Protein AF-A0A7C8YCG4-F1 (afdb_monomer_lite)

Secondary structure (DSSP, 8-state):
-PPPTT---EEETTEEE-SSS--HHHHHHHHHHHHHHHHHHHHTT--HHHHHHHHTSPPPPTT-PPBP---STT-EES--TTT-GGGGGSB--GGGGGSPPPTTPPP-BSS---EEEEEE-TTSHHHHHHHHHHHHHHHTT-SSEEEEEE--HHHHHHHHHTTT---S----------HHHHHHHHHHHHHHHT-HHHHHHHHHHHHHHT-TTS-SPPPHHHHHHHHHHHHTTT-SS-HHHHHHHHHHH-TTHHHHHHHHHHHHHTT-TTSSSEEEETTEEEESSTHHHHTT-

InterPro domains:
  IPR009448 UDP-glucose:Glycoprotein Glucosyltransferase [PTHR11226] (3-289)
  IPR040692 UGGT, thioredoxin-like domain 3 [PF18402] (68-287)
  IPR040694 UGGT, thioredoxin-like domain 2 [PF18401] (2-58)

Structure (mmCIF, N/CA/C/O backbone):
data_AF-A0A7C8YCG4-F1
#
_entry.id   AF-A0A7C8YCG4-F1
#
loop_
_atom_site.group_PDB
_atom_site.id
_atom_site.type_symbol
_atom_site.label_atom_id
_atom_site.label_alt_id
_atom_site.label_comp_id
_atom_site.label_asym_id
_atom_site.label_entity_id
_atom_site.label_seq_id
_atom_site.pdbx_PDB_ins_code
_atom_site.Cartn_x
_atom_site.Cartn_y
_atom_site.Cartn_z
_atom_site.occupancy
_atom_site.B_iso_or_equiv
_atom_site.auth_seq_id
_atom_site.auth_comp_id
_atom_site.auth_asym_id
_atom_site.auth_atom_id
_atom_site.pdbx_PDB_model_num
ATOM 1 N N . ARG A 1 1 ? 10.213 9.454 -34.186 1.00 53.25 1 ARG A N 1
ATOM 2 C CA . ARG A 1 1 ? 10.635 10.525 -33.246 1.00 53.25 1 ARG A CA 1
ATOM 3 C C . ARG A 1 1 ? 11.432 11.550 -34.045 1.00 53.25 1 ARG A C 1
ATOM 5 O O . ARG A 1 1 ? 12.379 11.143 -34.697 1.00 53.25 1 ARG A O 1
ATOM 12 N N . MET A 1 2 ? 11.019 12.819 -34.072 1.00 62.19 2 MET A N 1
ATOM 13 C CA . MET A 1 2 ? 11.756 13.893 -34.757 1.00 62.19 2 MET A CA 1
ATOM 14 C C . MET A 1 2 ? 12.706 14.554 -33.755 1.00 62.19 2 MET A C 1
ATOM 16 O O . MET A 1 2 ? 12.273 14.929 -32.668 1.00 62.19 2 MET A O 1
ATOM 20 N N . VAL A 1 3 ? 13.991 14.646 -34.099 1.00 77.56 3 VAL A N 1
ATOM 21 C CA . VAL A 1 3 ? 14.998 15.347 -33.291 1.00 77.56 3 VAL A CA 1
ATOM 22 C C . VAL A 1 3 ? 14.944 16.833 -33.662 1.00 77.56 3 VAL A C 1
ATOM 24 O O . VAL A 1 3 ? 14.934 17.142 -34.856 1.00 77.56 3 VAL A O 1
ATOM 27 N N . PRO A 1 4 ? 14.859 17.759 -32.691 1.00 84.88 4 PRO A N 1
ATOM 28 C CA . PRO A 1 4 ? 14.864 19.187 -32.986 1.00 84.88 4 PRO A CA 1
ATOM 29 C C . PRO A 1 4 ? 16.197 19.618 -33.626 1.00 84.88 4 PRO A C 1
ATOM 31 O O . PRO A 1 4 ? 17.242 19.035 -33.319 1.00 84.88 4 PRO A O 1
ATOM 34 N N . PRO A 1 5 ? 16.189 20.643 -34.499 1.00 86.31 5 PRO A N 1
ATOM 35 C CA . PRO A 1 5 ? 17.404 21.121 -35.152 1.00 86.31 5 PRO A CA 1
ATOM 36 C C . PRO A 1 5 ? 18.428 21.585 -34.108 1.00 86.31 5 PRO A C 1
ATOM 38 O O . PRO A 1 5 ? 18.076 22.253 -33.137 1.00 86.31 5 PRO A O 1
ATOM 41 N N . GLY A 1 6 ? 19.695 21.218 -34.302 1.00 85.94 6 GLY A N 1
ATOM 42 C CA . GLY A 1 6 ? 20.792 21.577 -33.395 1.00 85.94 6 GLY A CA 1
ATOM 43 C C . GLY A 1 6 ? 21.007 20.628 -32.210 1.00 85.94 6 GLY A C 1
ATOM 44 O O . GLY A 1 6 ? 21.937 20.852 -31.442 1.00 85.94 6 GLY A O 1
ATOM 45 N N . LYS A 1 7 ? 20.208 19.560 -32.062 1.00 83.50 7 LYS A N 1
ATOM 46 C CA . LYS A 1 7 ? 20.504 18.471 -31.118 1.00 83.50 7 LYS A CA 1
ATOM 47 C C . LYS A 1 7 ? 21.079 17.258 -31.843 1.00 83.50 7 LYS A C 1
ATOM 49 O O . LYS A 1 7 ? 20.514 16.796 -32.832 1.00 83.50 7 LYS A O 1
ATOM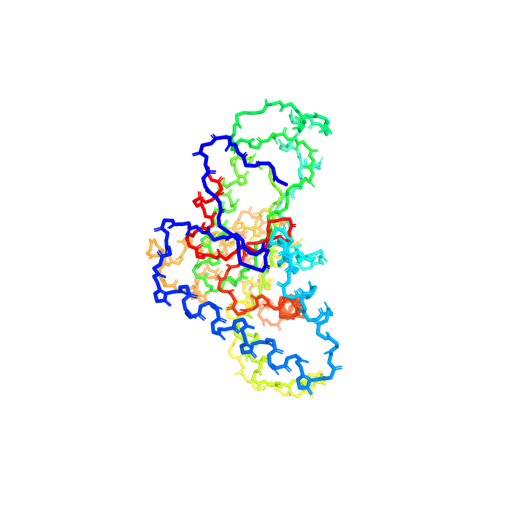 54 N N . SER A 1 8 ? 22.174 16.725 -31.311 1.00 83.06 8 SER A N 1
ATOM 55 C CA . SER A 1 8 ? 22.735 15.438 -31.724 1.00 83.06 8 SER A CA 1
ATOM 56 C C . SER A 1 8 ? 22.056 14.314 -30.950 1.00 83.06 8 SER A C 1
ATOM 58 O O . SER A 1 8 ? 21.782 14.450 -29.760 1.00 83.06 8 SER A O 1
ATOM 60 N N . LEU A 1 9 ? 21.781 13.204 -31.625 1.00 84.75 9 LEU A N 1
ATOM 61 C CA . LEU A 1 9 ? 21.243 11.996 -31.014 1.00 84.75 9 LEU A CA 1
ATOM 62 C C . LEU A 1 9 ? 22.058 10.810 -31.517 1.00 84.75 9 LEU A C 1
ATOM 64 O O . LEU A 1 9 ? 22.290 10.688 -32.719 1.00 84.75 9 LEU A O 1
ATOM 68 N N . MET A 1 10 ? 22.485 9.952 -30.596 1.00 85.12 10 MET A N 1
ATOM 69 C CA . MET A 1 10 ? 23.193 8.720 -30.906 1.00 85.12 10 MET A CA 1
ATOM 70 C C . MET A 1 10 ? 22.291 7.534 -30.579 1.00 85.12 10 MET A C 1
ATOM 72 O O . MET A 1 10 ? 21.664 7.491 -29.521 1.00 85.12 10 MET A O 1
ATOM 76 N N . ALA A 1 11 ? 22.210 6.585 -31.507 1.00 83.00 11 ALA A N 1
ATOM 77 C CA . ALA A 1 11 ? 21.498 5.337 -31.303 1.00 83.00 11 ALA A CA 1
ATOM 78 C C . ALA A 1 11 ? 22.368 4.166 -31.755 1.00 83.00 11 ALA A C 1
ATOM 80 O O . ALA A 1 11 ? 22.979 4.225 -32.823 1.00 83.00 11 ALA A O 1
ATOM 81 N N . LEU A 1 12 ? 22.391 3.105 -30.957 1.00 85.38 12 LEU A N 1
ATOM 82 C CA . LEU A 1 12 ? 23.058 1.844 -31.264 1.00 85.38 12 LEU A CA 1
ATOM 83 C C . LEU A 1 12 ? 21.985 0.758 -31.274 1.00 85.38 12 LEU A C 1
ATOM 85 O O . LEU A 1 12 ? 21.272 0.608 -30.289 1.00 85.38 12 LEU A O 1
ATOM 89 N N . ASN A 1 13 ? 21.794 0.079 -32.410 1.00 82.88 13 ASN A N 1
ATOM 90 C CA . ASN A 1 13 ? 20.749 -0.942 -32.579 1.00 82.88 13 ASN A CA 1
ATOM 91 C C . ASN A 1 13 ? 19.358 -0.492 -32.074 1.00 82.88 13 ASN A C 1
ATOM 93 O O . ASN A 1 13 ? 18.635 -1.231 -31.428 1.00 82.88 13 ASN A O 1
ATOM 97 N N . GLY A 1 14 ? 18.972 0.761 -32.344 1.00 77.88 14 GLY A N 1
ATOM 98 C CA . GLY A 1 14 ? 17.674 1.308 -31.922 1.00 77.88 14 GLY A CA 1
ATOM 99 C C . GLY A 1 14 ? 17.593 1.764 -30.458 1.00 77.88 14 GLY A C 1
ATOM 100 O O . GLY A 1 14 ? 16.672 2.511 -30.120 1.00 77.88 14 GLY A O 1
ATOM 101 N N . ALA A 1 15 ? 18.570 1.418 -29.614 1.00 80.25 15 ALA A N 1
ATOM 102 C CA . ALA A 1 15 ? 18.702 1.953 -28.265 1.00 80.25 15 ALA A CA 1
ATOM 103 C C . ALA A 1 15 ? 19.264 3.379 -28.314 1.00 80.25 15 ALA A C 1
ATOM 105 O O . ALA A 1 15 ? 20.320 3.629 -28.896 1.00 80.25 15 ALA A O 1
ATOM 106 N N . LEU A 1 16 ? 18.540 4.329 -27.718 1.00 81.50 16 LEU A N 1
ATOM 107 C CA . LEU A 1 16 ? 19.001 5.709 -27.585 1.00 81.50 16 LEU A CA 1
ATOM 108 C C . LEU A 1 16 ? 20.064 5.784 -26.499 1.00 81.50 16 LEU A C 1
ATOM 110 O O . LEU A 1 16 ? 19.816 5.343 -25.378 1.00 81.50 16 LEU A O 1
ATOM 114 N N . ILE A 1 17 ? 21.205 6.384 -26.821 1.00 84.69 17 ILE A N 1
ATOM 115 C CA . ILE A 1 17 ? 22.285 6.563 -25.860 1.00 84.69 17 ILE A CA 1
ATOM 116 C C . ILE A 1 17 ? 22.462 8.045 -25.559 1.00 84.69 17 ILE A C 1
ATOM 118 O O . ILE A 1 17 ? 22.457 8.882 -26.469 1.00 84.69 17 ILE A O 1
ATOM 122 N N . ASN A 1 18 ? 22.608 8.366 -24.273 1.00 83.81 18 ASN A N 1
ATOM 123 C CA . ASN A 1 18 ? 22.961 9.711 -23.859 1.00 83.81 18 ASN A CA 1
ATOM 124 C C . ASN A 1 18 ? 24.425 9.983 -24.223 1.00 83.81 18 ASN A C 1
ATOM 126 O O . ASN A 1 18 ? 25.327 9.289 -23.760 1.00 83.81 18 ASN A O 1
ATOM 130 N N . ILE A 1 19 ? 24.649 10.990 -25.066 1.00 82.38 19 ILE A N 1
ATOM 131 C CA . ILE A 1 19 ? 25.982 11.359 -25.561 1.00 82.38 19 ILE A CA 1
ATOM 132 C C . ILE A 1 19 ? 26.841 11.934 -24.423 1.00 82.38 19 ILE A C 1
ATOM 134 O O . ILE A 1 19 ? 28.061 11.838 -24.473 1.00 82.38 19 ILE A O 1
ATOM 138 N N . GLU A 1 20 ? 26.209 12.495 -23.389 1.00 83.06 20 GLU A N 1
ATOM 139 C CA . GLU A 1 20 ? 26.892 13.102 -22.238 1.00 83.06 20 GLU A CA 1
ATOM 140 C C . GLU A 1 20 ? 27.472 12.056 -21.271 1.00 83.06 20 GLU A C 1
ATOM 142 O O . GLU A 1 20 ? 28.497 12.307 -20.643 1.00 83.06 20 GLU A O 1
ATOM 147 N N . ASP A 1 21 ? 26.867 10.865 -21.203 1.00 80.19 21 ASP A N 1
ATOM 148 C CA . ASP A 1 21 ? 27.252 9.801 -20.262 1.00 80.19 21 ASP A CA 1
ATOM 149 C C . ASP A 1 21 ? 28.152 8.722 -20.895 1.00 80.19 21 ASP A C 1
ATOM 151 O O . ASP A 1 21 ? 28.541 7.751 -20.224 1.00 80.19 21 ASP A O 1
ATOM 155 N N . ILE A 1 22 ? 28.444 8.846 -22.196 1.00 84.31 22 ILE A N 1
ATOM 156 C CA . ILE A 1 22 ? 29.218 7.864 -22.953 1.00 84.31 22 ILE A CA 1
ATOM 157 C C . ILE A 1 22 ? 30.712 8.193 -22.913 1.00 84.31 22 ILE A C 1
ATOM 159 O O . ILE A 1 22 ? 31.149 9.288 -23.256 1.00 84.31 22 ILE A O 1
ATOM 163 N N . ASP A 1 23 ? 31.499 7.186 -22.552 1.00 88.00 23 ASP A N 1
ATOM 164 C CA . ASP A 1 23 ? 32.951 7.175 -22.711 1.00 88.00 23 ASP A CA 1
ATOM 165 C C . ASP A 1 23 ? 33.328 6.128 -23.773 1.00 88.00 23 ASP A C 1
ATOM 167 O O . ASP A 1 23 ? 32.561 5.194 -24.033 1.00 88.00 23 ASP A O 1
ATOM 171 N N . LEU A 1 24 ? 34.511 6.252 -24.378 1.00 89.31 24 LEU A N 1
ATOM 172 C CA . LEU A 1 24 ? 35.014 5.335 -25.403 1.00 89.31 24 LEU A CA 1
ATOM 173 C C . LEU A 1 24 ? 35.008 3.880 -24.910 1.00 89.31 24 LEU A C 1
ATOM 175 O O . LEU A 1 24 ? 34.623 2.979 -25.654 1.00 89.31 24 LEU A O 1
ATOM 179 N N . TYR A 1 25 ? 35.388 3.661 -23.649 1.00 90.88 25 TYR A N 1
ATOM 180 C CA . TYR A 1 25 ? 35.390 2.334 -23.032 1.00 90.88 25 TYR A CA 1
ATOM 181 C C . TYR A 1 25 ? 33.974 1.773 -22.877 1.00 90.88 25 TYR A C 1
ATOM 183 O O . TYR A 1 25 ? 33.721 0.643 -23.281 1.00 90.88 25 TYR A O 1
ATOM 191 N N . ARG A 1 26 ? 33.016 2.588 -22.411 1.00 87.62 26 ARG A N 1
ATOM 192 C CA . ARG A 1 26 ? 31.602 2.182 -22.320 1.00 87.62 26 ARG A CA 1
ATOM 193 C C . ARG A 1 26 ? 31.019 1.834 -23.685 1.00 87.62 26 ARG A C 1
ATOM 195 O O . ARG A 1 26 ? 30.268 0.874 -23.804 1.00 87.62 26 ARG A O 1
ATOM 202 N N . LEU A 1 27 ? 31.360 2.603 -24.718 1.00 88.94 27 LEU A N 1
ATOM 203 C CA . LEU A 1 27 ? 30.920 2.315 -26.079 1.00 88.94 27 LEU A CA 1
ATOM 204 C C . LEU A 1 27 ? 31.492 0.984 -26.576 1.00 88.94 27 LEU A C 1
ATOM 206 O O . LEU A 1 27 ? 30.767 0.205 -27.192 1.00 88.94 27 LEU A O 1
ATOM 210 N N . PHE A 1 28 ? 32.765 0.708 -26.292 1.00 91.81 28 PHE A N 1
ATOM 211 C CA . PHE A 1 28 ? 33.381 -0.569 -26.635 1.00 91.81 28 PHE A CA 1
ATOM 212 C C . PHE A 1 28 ? 32.702 -1.739 -25.915 1.00 91.81 28 PHE A C 1
ATOM 214 O O . PHE A 1 28 ? 32.370 -2.729 -26.565 1.00 91.81 28 PHE A O 1
ATOM 221 N N . ASP A 1 29 ? 32.424 -1.600 -24.616 1.00 91.06 29 ASP A N 1
ATOM 222 C CA . ASP A 1 29 ? 31.732 -2.622 -23.825 1.00 91.06 29 ASP A CA 1
ATOM 223 C C . ASP A 1 29 ? 30.321 -2.901 -24.366 1.00 91.06 29 ASP A C 1
ATOM 225 O O . ASP A 1 29 ? 29.951 -4.062 -24.544 1.00 91.06 29 ASP A O 1
ATOM 229 N N . LEU A 1 30 ? 29.562 -1.854 -24.717 1.00 89.00 30 LEU A N 1
ATOM 230 C CA . LEU A 1 30 ? 28.233 -1.985 -25.330 1.00 89.00 30 LEU A CA 1
ATOM 231 C C . LEU A 1 30 ? 28.291 -2.715 -26.678 1.00 89.00 30 LEU A C 1
ATOM 233 O O . LEU A 1 30 ? 27.520 -3.643 -26.919 1.00 89.00 30 LEU A O 1
ATOM 237 N N . VAL A 1 31 ? 29.229 -2.339 -27.553 1.00 90.56 31 VAL A N 1
ATOM 238 C CA . VAL A 1 31 ? 29.417 -3.007 -28.852 1.00 90.56 31 VAL A CA 1
ATOM 239 C C . VAL A 1 31 ? 29.824 -4.467 -28.655 1.00 90.56 31 VAL A C 1
ATOM 241 O O . VAL A 1 31 ? 29.332 -5.346 -29.363 1.00 90.56 31 VAL A O 1
ATOM 244 N N . HIS A 1 32 ? 30.707 -4.747 -27.697 1.00 92.88 32 HIS A N 1
ATOM 245 C CA . HIS A 1 32 ? 31.147 -6.106 -27.411 1.00 92.88 32 HIS A CA 1
ATOM 246 C C . HIS A 1 32 ? 30.001 -6.977 -26.880 1.00 92.88 32 HIS A C 1
ATOM 248 O O . HIS A 1 32 ? 29.850 -8.123 -27.311 1.00 92.88 32 HIS A O 1
ATOM 254 N N . GLN A 1 33 ? 29.160 -6.431 -25.999 1.00 89.81 33 GLN A N 1
ATOM 255 C CA . GLN A 1 33 ? 27.975 -7.108 -25.481 1.00 89.81 33 GLN A CA 1
ATOM 256 C C . GLN A 1 33 ? 26.974 -7.438 -26.599 1.00 89.81 33 GLN A C 1
ATOM 258 O O . GLN A 1 33 ? 26.506 -8.576 -26.675 1.00 89.81 33 GLN A O 1
ATOM 263 N N . ASP A 1 34 ? 26.713 -6.496 -27.506 1.00 88.62 34 ASP A N 1
ATOM 264 C CA . ASP A 1 34 ? 25.814 -6.701 -28.647 1.00 88.62 34 ASP A CA 1
ATOM 265 C C . ASP A 1 34 ? 26.344 -7.748 -29.634 1.00 88.62 34 ASP A C 1
ATOM 267 O O . ASP A 1 34 ? 25.587 -8.598 -30.109 1.00 88.62 34 ASP A O 1
ATOM 271 N N . LEU A 1 35 ? 27.650 -7.732 -29.920 1.00 91.06 35 LEU A N 1
ATOM 272 C CA . LEU A 1 35 ? 28.290 -8.745 -30.763 1.00 91.06 35 LEU A CA 1
ATOM 273 C C . LEU A 1 35 ? 28.235 -10.133 -30.115 1.00 91.06 35 LEU A C 1
ATOM 275 O O . LEU A 1 35 ? 27.904 -11.109 -30.786 1.00 91.06 35 LEU A O 1
ATOM 279 N N . SER A 1 36 ? 28.488 -10.222 -28.808 1.00 93.00 36 SER A N 1
ATOM 280 C CA . SER A 1 36 ? 28.372 -11.472 -28.048 1.00 93.00 36 SER A CA 1
ATOM 281 C C . SER A 1 36 ? 26.942 -12.026 -28.082 1.00 93.00 36 SER A C 1
ATOM 283 O O . SER A 1 36 ? 26.743 -13.224 -28.294 1.00 93.00 36 SER A O 1
ATOM 285 N N . LEU A 1 37 ? 25.929 -11.162 -27.954 1.00 90.44 37 LEU A N 1
ATOM 286 C CA . LEU A 1 37 ? 24.516 -11.538 -28.056 1.00 90.44 37 LEU A CA 1
ATOM 287 C C . LEU A 1 37 ? 24.176 -12.019 -29.478 1.00 90.44 37 LEU A C 1
ATOM 289 O O . LEU A 1 37 ? 23.557 -13.073 -29.648 1.00 90.44 37 LEU A O 1
ATOM 293 N N . ALA A 1 38 ? 24.644 -11.311 -30.509 1.00 89.88 38 ALA A N 1
ATOM 294 C CA . ALA A 1 38 ? 24.478 -11.722 -31.903 1.00 89.88 38 ALA A CA 1
ATOM 295 C C . ALA A 1 38 ? 25.105 -13.102 -32.181 1.00 89.88 38 ALA A C 1
ATOM 297 O O . ALA A 1 38 ? 24.482 -13.943 -32.836 1.00 89.88 38 ALA A O 1
ATOM 298 N N . ASP A 1 39 ? 26.293 -13.370 -31.632 1.00 92.44 39 ASP A N 1
ATOM 299 C CA . ASP A 1 39 ? 26.973 -14.665 -31.731 1.00 92.44 39 ASP A CA 1
ATOM 300 C C . ASP A 1 39 ? 26.234 -15.781 -30.981 1.00 92.44 39 ASP A C 1
ATOM 302 O O . ASP A 1 39 ? 26.232 -16.937 -31.407 1.00 92.44 39 ASP A O 1
ATOM 306 N N . GLN A 1 40 ? 25.574 -15.471 -29.865 1.00 92.69 40 GLN A N 1
ATOM 307 C CA . GLN A 1 40 ? 24.723 -16.436 -29.167 1.00 92.69 40 GLN A CA 1
ATOM 308 C C . GLN A 1 40 ? 23.466 -16.769 -29.978 1.00 92.69 40 GLN A C 1
ATOM 310 O O . GLN A 1 40 ? 23.117 -17.943 -30.106 1.00 92.69 40 GLN A O 1
ATOM 315 N N . LEU A 1 41 ? 22.819 -15.771 -30.584 1.00 89.62 41 LEU A N 1
ATOM 316 C CA . LEU A 1 41 ? 21.647 -15.987 -31.438 1.00 89.62 41 LEU A CA 1
ATOM 317 C C . LEU A 1 41 ? 22.000 -16.743 -32.727 1.00 89.62 41 LEU A C 1
ATOM 319 O O . LEU A 1 41 ? 21.217 -17.579 -33.187 1.00 89.62 41 LEU A O 1
ATOM 323 N N . SER A 1 42 ? 23.192 -16.515 -33.287 1.00 91.31 42 SER A N 1
ATOM 324 C CA . SER A 1 42 ? 23.658 -17.230 -34.481 1.00 91.31 42 SER A CA 1
ATOM 325 C C . SER A 1 42 ? 23.875 -18.726 -34.211 1.00 91.31 42 SER A C 1
ATOM 327 O O . SER A 1 42 ? 23.521 -19.560 -35.049 1.00 91.31 42 SER A O 1
ATOM 329 N N . LYS A 1 43 ? 24.335 -19.099 -33.005 1.00 93.62 43 LYS A N 1
ATOM 330 C CA . LYS A 1 43 ? 24.455 -20.507 -32.565 1.00 93.62 43 LYS A CA 1
ATOM 331 C C . LYS A 1 43 ? 23.111 -21.241 -32.525 1.00 93.62 43 LYS A C 1
ATOM 333 O O . LYS A 1 43 ? 23.078 -22.452 -32.735 1.00 93.62 43 LYS A O 1
ATOM 338 N N . VAL A 1 44 ? 22.005 -20.523 -32.322 1.00 92.00 44 VAL A N 1
ATOM 339 C CA . VAL A 1 44 ? 20.633 -21.071 -32.316 1.00 92.00 44 VAL A CA 1
ATOM 340 C C . VAL A 1 44 ? 20.071 -21.232 -33.745 1.00 92.00 44 VAL A C 1
ATOM 342 O O . VAL A 1 44 ? 18.921 -21.620 -33.929 1.00 92.00 44 VAL A O 1
ATOM 345 N N . LYS A 1 45 ? 20.893 -21.014 -34.786 1.00 90.50 45 LYS A N 1
ATOM 346 C CA . LYS A 1 45 ? 20.521 -21.087 -36.214 1.00 90.50 45 LYS A CA 1
ATOM 347 C C . LYS A 1 45 ? 19.445 -20.074 -36.621 1.00 90.50 45 LYS A C 1
ATOM 349 O O . LYS A 1 45 ? 18.695 -20.308 -37.568 1.00 90.50 45 LYS A O 1
ATOM 354 N N . ILE A 1 46 ? 19.377 -18.941 -35.926 1.00 91.12 46 ILE A N 1
ATOM 355 C CA . ILE A 1 46 ? 18.503 -17.831 -36.306 1.00 91.12 46 ILE A CA 1
ATOM 356 C C . ILE A 1 46 ? 19.129 -17.117 -37.523 1.00 91.12 46 ILE A C 1
ATOM 358 O O . ILE A 1 46 ? 20.333 -16.849 -37.510 1.00 91.12 46 ILE A O 1
ATOM 362 N N . PRO A 1 47 ? 18.360 -16.803 -38.583 1.00 92.12 47 PRO A N 1
ATOM 363 C CA . PRO A 1 47 ? 18.869 -16.058 -39.733 1.00 92.12 47 PRO A CA 1
ATOM 364 C C . PRO A 1 47 ? 19.407 -14.679 -39.334 1.00 92.12 47 PRO A C 1
ATOM 366 O O . PRO A 1 47 ? 18.796 -13.978 -38.526 1.00 92.12 47 PRO A O 1
ATOM 369 N N . GLY A 1 48 ? 20.515 -14.250 -39.945 1.00 87.06 48 GLY A N 1
ATOM 370 C CA . GLY A 1 48 ? 21.171 -12.977 -39.615 1.00 87.06 48 GLY A CA 1
ATOM 371 C C . GLY A 1 48 ? 20.265 -11.745 -39.747 1.00 87.06 48 GLY A C 1
ATOM 372 O O . GLY A 1 48 ? 20.360 -10.822 -38.940 1.00 87.06 48 GLY A O 1
ATOM 373 N N . ASP A 1 49 ? 19.334 -11.751 -40.703 1.00 87.19 49 ASP A N 1
ATOM 374 C CA . ASP A 1 49 ? 18.364 -10.663 -40.877 1.00 87.19 49 ASP A CA 1
ATOM 375 C C . ASP A 1 49 ? 17.371 -10.587 -39.707 1.00 87.19 49 ASP A C 1
ATOM 377 O O . ASP A 1 49 ? 17.053 -9.501 -39.219 1.00 87.19 49 ASP A O 1
ATOM 381 N N . THR A 1 50 ? 16.946 -11.741 -39.185 1.00 87.44 50 THR A N 1
ATOM 382 C CA . THR A 1 50 ? 16.093 -11.826 -37.994 1.00 87.44 50 THR A CA 1
ATOM 383 C C . THR A 1 50 ? 16.849 -11.377 -36.746 1.00 87.44 50 THR A C 1
ATOM 385 O O . THR A 1 50 ? 16.290 -10.634 -35.942 1.00 87.44 50 THR A O 1
ATOM 388 N N . ILE A 1 51 ? 18.132 -11.737 -36.610 1.00 88.88 51 ILE A N 1
ATOM 389 C CA . ILE A 1 51 ? 18.988 -11.286 -35.498 1.00 88.88 51 ILE A CA 1
ATOM 390 C C . ILE A 1 51 ? 19.079 -9.758 -35.475 1.00 88.88 51 ILE A C 1
ATOM 392 O O . ILE A 1 51 ? 18.866 -9.150 -34.431 1.00 88.88 51 ILE A O 1
ATOM 396 N N . ARG A 1 52 ? 19.317 -9.124 -36.631 1.00 86.31 52 ARG A N 1
ATOM 397 C CA . ARG A 1 52 ? 19.342 -7.656 -36.740 1.00 86.31 52 ARG A CA 1
ATOM 398 C C . ARG A 1 52 ? 18.008 -7.032 -36.348 1.00 86.31 52 ARG A C 1
ATOM 400 O O . ARG A 1 52 ? 18.001 -6.054 -35.608 1.00 86.31 52 ARG A O 1
ATOM 407 N N . SER A 1 53 ? 16.891 -7.607 -36.799 1.00 86.38 53 SER A N 1
ATOM 408 C CA . SER A 1 53 ? 15.561 -7.109 -36.429 1.00 86.38 53 SER A CA 1
ATOM 409 C C . SER A 1 53 ? 15.298 -7.216 -34.921 1.00 86.38 53 SER A C 1
ATOM 411 O O . SER A 1 53 ? 14.793 -6.270 -34.317 1.00 86.38 53 SER A O 1
ATOM 413 N N . LEU A 1 54 ? 15.727 -8.316 -34.297 1.00 85.44 54 LEU A N 1
ATOM 414 C CA . LEU A 1 54 ? 15.563 -8.577 -32.869 1.00 85.44 54 LEU A CA 1
ATOM 415 C C . LEU A 1 54 ? 16.413 -7.609 -32.041 1.00 85.44 54 LEU A C 1
ATOM 417 O O . LEU A 1 54 ? 15.882 -6.952 -31.155 1.00 85.44 54 LEU A O 1
ATOM 421 N N . LEU A 1 55 ? 17.690 -7.442 -32.398 1.00 85.00 55 LEU A N 1
ATOM 422 C CA . LEU A 1 55 ? 18.588 -6.472 -31.763 1.00 85.00 55 LEU A CA 1
ATOM 423 C C . LEU A 1 55 ? 18.094 -5.030 -31.918 1.00 85.00 55 LEU A C 1
ATOM 425 O O . LEU A 1 55 ? 18.268 -4.230 -31.011 1.00 85.00 55 LEU A O 1
ATOM 429 N N . SER A 1 56 ? 17.453 -4.701 -33.044 1.00 83.81 56 SER A N 1
ATOM 430 C CA . SER A 1 56 ? 16.882 -3.369 -33.283 1.00 83.81 56 SER A CA 1
ATOM 431 C C . SER A 1 56 ? 15.549 -3.105 -32.571 1.00 83.81 56 SER A C 1
ATOM 433 O O . SER A 1 56 ? 15.005 -2.001 -32.658 1.00 83.81 56 SER A O 1
ATOM 435 N N . THR A 1 57 ? 14.978 -4.120 -31.916 1.00 82.38 57 THR A N 1
ATOM 436 C CA . THR A 1 57 ? 13.678 -4.005 -31.257 1.00 82.38 57 THR A CA 1
ATOM 437 C C . THR A 1 57 ? 13.848 -3.226 -29.960 1.00 82.38 57 THR A C 1
ATOM 439 O O . THR A 1 57 ? 14.601 -3.624 -29.077 1.00 82.38 57 THR A O 1
ATOM 442 N N . SER A 1 58 ? 13.129 -2.107 -29.833 1.00 71.19 58 SER A N 1
ATOM 443 C CA . SER A 1 58 ? 13.088 -1.360 -28.573 1.00 71.19 58 SER A CA 1
ATOM 444 C C . SER A 1 58 ? 12.609 -2.287 -27.456 1.00 71.19 58 SER A C 1
ATOM 446 O O . SER A 1 58 ? 11.620 -2.998 -27.674 1.00 71.19 58 SER A O 1
ATOM 448 N N . PRO A 1 59 ? 13.217 -2.244 -26.255 1.00 68.69 59 PRO A N 1
ATOM 449 C CA . PRO A 1 59 ? 12.621 -2.912 -25.113 1.00 68.69 59 PRO A CA 1
ATOM 450 C C . PRO A 1 59 ? 11.180 -2.410 -24.947 1.00 68.69 59 PRO A C 1
ATOM 452 O O . PRO A 1 59 ? 10.898 -1.239 -25.263 1.00 68.69 59 PRO A O 1
ATOM 455 N N . PRO A 1 60 ? 10.255 -3.281 -24.507 1.00 66.88 60 PRO A N 1
ATOM 456 C CA . PRO A 1 60 ? 8.926 -2.832 -24.139 1.00 66.88 60 PRO A CA 1
ATOM 457 C C . PRO A 1 60 ? 9.086 -1.710 -23.118 1.00 66.88 60 PRO A C 1
ATOM 459 O O . PRO A 1 60 ? 9.902 -1.793 -22.204 1.00 66.88 60 PRO A O 1
ATOM 462 N N . SER A 1 61 ? 8.353 -0.618 -23.303 1.00 62.62 61 SER A N 1
ATOM 463 C CA . SER A 1 61 ? 8.372 0.471 -22.338 1.00 62.62 61 SER A CA 1
ATOM 464 C C . SER A 1 61 ? 7.956 -0.076 -20.970 1.00 62.62 61 SER A C 1
ATOM 466 O O . SER A 1 61 ? 6.833 -0.563 -20.835 1.00 62.62 61 SER A O 1
ATOM 468 N N . GLU A 1 62 ? 8.832 0.066 -19.969 1.00 56.91 62 GLU A N 1
ATOM 469 C CA . GLU A 1 62 ? 8.640 -0.291 -18.543 1.00 56.91 62 GLU A CA 1
ATOM 470 C C . GLU A 1 62 ? 7.341 0.283 -17.925 1.00 56.91 62 GLU A C 1
ATOM 472 O O . GLU A 1 62 ? 6.961 -0.021 -16.800 1.00 56.91 62 GLU A O 1
ATOM 477 N N . SER A 1 63 ? 6.614 1.121 -18.669 1.00 53.19 63 SER A N 1
ATOM 478 C CA . SER A 1 63 ? 5.326 1.703 -18.306 1.00 53.19 63 SER A CA 1
ATOM 479 C C . SER A 1 63 ? 4.191 0.693 -18.122 1.00 53.19 63 SER A C 1
ATOM 481 O O . SER A 1 63 ? 3.141 1.073 -17.605 1.00 53.19 63 SER A O 1
ATOM 483 N N . SER A 1 64 ? 4.339 -0.569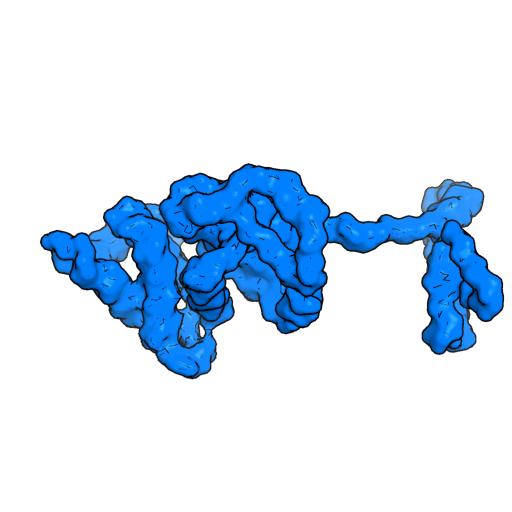 -18.539 1.00 52.31 64 SER A N 1
ATOM 484 C CA . SER A 1 64 ? 3.397 -1.616 -18.130 1.00 52.31 64 SER A CA 1
ATOM 485 C C . SER A 1 64 ? 3.753 -2.096 -16.726 1.00 52.31 64 SER A C 1
ATOM 487 O O . SER A 1 64 ? 4.131 -3.250 -16.527 1.00 52.31 64 SER A O 1
ATOM 489 N N . THR A 1 65 ? 3.651 -1.196 -15.750 1.00 71.38 65 THR A N 1
ATOM 490 C CA . THR A 1 65 ? 3.749 -1.565 -14.344 1.00 71.38 65 THR A CA 1
ATOM 491 C C . THR A 1 65 ? 2.693 -2.630 -14.066 1.00 71.38 65 THR A C 1
ATOM 493 O O . THR A 1 65 ? 1.492 -2.431 -14.285 1.00 71.38 65 THR A O 1
ATOM 496 N N . LEU A 1 66 ? 3.166 -3.817 -13.684 1.00 78.88 66 LEU A N 1
ATOM 497 C CA . LEU A 1 66 ? 2.314 -4.966 -13.429 1.00 78.88 66 LEU A CA 1
ATOM 498 C C . LEU A 1 66 ? 1.347 -4.610 -12.298 1.00 78.88 66 LEU A C 1
ATOM 500 O O . LEU A 1 66 ? 1.763 -4.158 -11.231 1.00 78.88 66 LEU A O 1
ATOM 504 N N . ARG A 1 67 ? 0.049 -4.784 -12.555 1.00 86.50 67 ARG A N 1
ATOM 505 C CA . ARG A 1 67 ? -0.992 -4.587 -11.549 1.00 86.50 67 ARG A CA 1
ATOM 506 C C . ARG A 1 67 ? -1.436 -5.932 -11.009 1.00 86.50 67 ARG A C 1
ATOM 508 O O . ARG A 1 67 ? -1.777 -6.827 -11.778 1.00 86.50 67 ARG A O 1
ATOM 515 N N . ILE A 1 68 ? -1.459 -6.036 -9.691 1.00 87.62 68 ILE A N 1
ATOM 516 C CA . ILE A 1 68 ? -1.940 -7.203 -8.967 1.00 87.62 68 ILE A CA 1
ATOM 517 C C . ILE A 1 68 ? -3.436 -7.032 -8.702 1.00 87.62 68 ILE A C 1
ATOM 519 O O . ILE A 1 68 ? -3.878 -5.983 -8.226 1.00 87.62 68 ILE A O 1
ATOM 523 N N . ASP A 1 69 ? -4.223 -8.064 -9.004 1.00 89.44 69 ASP A N 1
ATOM 524 C CA . ASP A 1 69 ? -5.626 -8.116 -8.599 1.00 89.44 69 ASP A CA 1
ATOM 525 C C . ASP A 1 69 ? -5.717 -8.529 -7.127 1.00 89.44 69 ASP A C 1
ATOM 527 O O . ASP A 1 69 ? -5.379 -9.649 -6.755 1.00 89.44 69 ASP A O 1
ATOM 531 N N . PHE A 1 70 ? -6.163 -7.603 -6.285 1.00 88.12 70 PHE A N 1
ATOM 532 C CA . PHE A 1 70 ? -6.292 -7.792 -4.839 1.00 88.12 70 PHE A CA 1
ATOM 533 C C . PHE A 1 70 ? -7.744 -8.009 -4.397 1.00 88.12 70 PHE A C 1
ATOM 535 O O . PHE A 1 70 ? -8.028 -8.029 -3.199 1.00 88.12 70 PHE A O 1
ATOM 542 N N . ARG A 1 71 ? -8.696 -8.131 -5.332 1.00 88.31 71 ARG A N 1
ATOM 543 C CA . ARG A 1 71 ? -10.119 -8.278 -4.998 1.00 88.31 71 ARG A CA 1
ATOM 544 C C . ARG A 1 71 ? -10.354 -9.617 -4.304 1.00 88.31 71 ARG A C 1
ATOM 546 O O . ARG A 1 71 ? -10.242 -10.675 -4.915 1.00 88.31 71 ARG A O 1
ATOM 553 N N . SER A 1 72 ? -10.682 -9.563 -3.018 1.00 87.31 72 SER A N 1
ATOM 554 C CA . SER A 1 72 ? -10.804 -10.745 -2.166 1.00 87.31 72 SER A CA 1
ATOM 555 C C . SER A 1 72 ? -11.689 -10.455 -0.956 1.00 87.31 72 SER A C 1
ATOM 557 O O . SER A 1 72 ? -11.791 -9.308 -0.518 1.00 87.31 72 SER A O 1
ATOM 559 N N . SER A 1 73 ? -12.308 -11.491 -0.386 1.00 86.19 73 SER A N 1
ATOM 560 C CA . SER A 1 73 ? -13.061 -11.406 0.878 1.00 86.19 73 SER A CA 1
ATOM 561 C C . SER A 1 73 ? -12.173 -11.045 2.074 1.00 86.19 73 SER A C 1
ATOM 563 O O . SER A 1 73 ? -12.657 -10.509 3.069 1.00 86.19 73 SER A O 1
ATOM 565 N N . HIS A 1 74 ? -10.870 -11.303 1.953 1.00 88.56 74 HIS A N 1
ATOM 566 C CA . HIS A 1 74 ? -9.860 -11.030 2.973 1.00 88.56 74 HIS A CA 1
ATOM 567 C C . HIS A 1 74 ? -9.500 -9.538 3.075 1.00 88.56 74 HIS A C 1
ATOM 569 O O . HIS A 1 74 ? -8.823 -9.137 4.016 1.00 88.56 74 HIS A O 1
ATOM 575 N N . VAL A 1 75 ? -9.961 -8.694 2.139 1.00 91.94 75 VAL A N 1
ATOM 576 C CA . VAL A 1 75 ? -9.757 -7.242 2.219 1.00 91.94 75 VAL A CA 1
ATOM 577 C C . VAL A 1 75 ? -10.774 -6.629 3.171 1.00 91.94 75 VAL A C 1
ATOM 579 O O . VAL A 1 75 ? -11.989 -6.736 2.990 1.00 91.94 75 VAL A O 1
ATOM 582 N N . HIS A 1 76 ? -10.284 -5.941 4.193 1.00 92.81 76 HIS A N 1
ATOM 583 C CA . HIS A 1 76 ? -11.108 -5.229 5.155 1.00 92.81 76 HIS A CA 1
ATOM 584 C C . HIS A 1 76 ? -11.091 -3.735 4.842 1.00 92.81 76 HIS A C 1
ATOM 586 O O . HIS A 1 76 ? -10.118 -3.042 5.118 1.00 92.81 76 HIS A O 1
ATOM 592 N N . TYR A 1 77 ? -12.168 -3.239 4.232 1.00 94.25 77 TYR A N 1
ATOM 593 C CA . TYR A 1 77 ? -12.309 -1.821 3.896 1.00 94.25 77 TYR A CA 1
ATOM 594 C C . TYR A 1 77 ? -12.772 -1.003 5.097 1.00 94.25 77 TYR A C 1
ATOM 596 O O . TYR A 1 77 ? -13.772 -1.359 5.715 1.00 94.25 77 TYR A O 1
ATOM 604 N N . LEU A 1 78 ? -12.088 0.110 5.369 1.00 92.62 78 LEU A N 1
ATOM 605 C CA . LEU A 1 78 ? -12.453 1.068 6.417 1.00 92.62 78 LEU A CA 1
ATOM 606 C C . LEU A 1 78 ? -13.621 1.965 5.989 1.00 92.62 78 LEU A C 1
ATOM 608 O O . LEU A 1 78 ? -14.515 2.247 6.787 1.00 92.62 78 LEU A O 1
ATOM 612 N N . ASN A 1 79 ? -13.608 2.414 4.734 1.00 92.88 79 ASN A N 1
ATOM 613 C CA . ASN A 1 79 ? -14.574 3.363 4.197 1.00 92.88 79 ASN A CA 1
ATOM 614 C C . ASN A 1 79 ? -15.204 2.885 2.881 1.00 92.88 79 ASN A C 1
ATOM 616 O O . ASN A 1 79 ? -14.698 2.007 2.169 1.00 92.88 79 ASN A O 1
ATOM 620 N N . ASN A 1 80 ? -16.336 3.499 2.550 1.00 93.19 80 ASN A N 1
ATOM 621 C CA . ASN A 1 80 ? -16.980 3.391 1.252 1.00 93.19 80 ASN A CA 1
ATOM 622 C C . ASN A 1 80 ? -17.410 4.785 0.781 1.00 93.19 80 ASN A C 1
ATOM 624 O O . ASN A 1 80 ? -18.388 5.347 1.280 1.00 93.19 80 ASN A O 1
ATOM 628 N N . LEU A 1 81 ? -16.703 5.331 -0.216 1.00 91.44 81 LEU A N 1
ATOM 629 C CA . LEU A 1 81 ? -16.941 6.693 -0.702 1.00 91.44 81 LEU A CA 1
ATOM 630 C C . LEU A 1 81 ? -18.347 6.863 -1.287 1.00 91.44 81 LEU A C 1
ATOM 632 O O . LEU A 1 81 ? -18.890 7.963 -1.268 1.00 91.44 81 LEU A O 1
ATOM 636 N N . GLU A 1 82 ? -18.958 5.793 -1.797 1.00 91.88 82 GLU A N 1
ATOM 637 C CA . GLU A 1 82 ? -20.280 5.850 -2.428 1.00 91.88 82 GLU A CA 1
ATOM 638 C C . GLU A 1 82 ? -21.423 5.794 -1.410 1.00 91.88 82 GLU A C 1
ATOM 640 O O . GLU A 1 82 ? -22.438 6.476 -1.579 1.00 91.88 82 GLU A O 1
ATOM 645 N N . GLU A 1 83 ? -21.251 5.051 -0.321 1.00 91.88 83 GLU A N 1
ATOM 646 C CA . GLU A 1 83 ? -22.322 4.752 0.637 1.00 91.88 83 GLU A CA 1
ATOM 647 C C . GLU A 1 83 ? -22.254 5.606 1.905 1.00 91.88 83 GLU A C 1
ATOM 649 O O . GLU A 1 83 ? -23.299 6.034 2.408 1.00 91.88 83 GLU A O 1
ATOM 654 N N . ASP A 1 84 ? -21.051 5.912 2.399 1.00 91.81 84 ASP A N 1
ATOM 655 C CA . ASP A 1 84 ? -20.893 6.521 3.716 1.00 91.81 84 ASP A CA 1
ATOM 656 C C . ASP A 1 84 ? -21.491 7.929 3.785 1.00 91.81 84 ASP A C 1
ATOM 658 O O . ASP A 1 84 ? -21.366 8.771 2.887 1.00 91.81 84 ASP A O 1
ATOM 662 N N . SER A 1 85 ? -22.111 8.232 4.929 1.00 90.19 85 SER A N 1
ATOM 663 C CA . SER A 1 85 ? -22.753 9.526 5.158 1.00 90.19 85 SER A CA 1
ATOM 664 C C . SER A 1 85 ? -21.777 10.702 5.157 1.00 90.19 85 SER A C 1
ATOM 666 O O . SER A 1 85 ? -22.196 11.823 4.868 1.00 90.19 85 SER A O 1
ATOM 668 N N . MET A 1 86 ? -20.499 10.457 5.464 1.00 88.88 86 MET A N 1
ATOM 669 C CA . MET A 1 86 ? -19.461 11.492 5.520 1.00 88.88 86 MET A CA 1
ATOM 670 C C . MET A 1 86 ? -19.207 12.122 4.146 1.00 88.88 86 MET A C 1
ATOM 672 O O . MET A 1 86 ? -19.038 13.334 4.049 1.00 88.88 86 MET A O 1
ATOM 676 N N . TYR A 1 87 ? -19.304 11.333 3.074 1.00 91.38 87 TYR A N 1
ATOM 677 C CA . TYR A 1 87 ? -19.022 11.783 1.708 1.00 91.38 87 TYR A CA 1
ATOM 678 C C . TYR A 1 87 ? -20.265 12.302 0.972 1.00 91.38 87 TYR A C 1
ATOM 680 O O . TYR A 1 87 ? -20.210 12.610 -0.217 1.00 91.38 87 TYR A O 1
ATOM 688 N N . LYS A 1 88 ? -21.404 12.468 1.663 1.00 89.69 88 LYS A N 1
ATOM 689 C CA . LYS A 1 88 ? -22.660 12.961 1.060 1.00 89.69 88 LYS A CA 1
ATOM 690 C C . LYS A 1 88 ? -22.539 14.338 0.410 1.00 89.69 88 LYS A C 1
ATOM 692 O O . LYS A 1 88 ? -23.312 14.637 -0.494 1.00 89.69 88 LYS A O 1
ATOM 697 N N . ARG A 1 89 ? -21.607 15.173 0.880 1.00 91.50 89 ARG A N 1
ATOM 698 C CA . ARG A 1 89 ? -21.364 16.517 0.335 1.00 91.50 89 ARG A CA 1
ATOM 699 C C . ARG A 1 89 ? -20.675 16.483 -1.030 1.00 91.50 89 ARG A C 1
ATOM 701 O O . ARG A 1 89 ? -20.740 17.469 -1.757 1.00 91.50 89 ARG A O 1
ATOM 708 N N . TRP A 1 90 ? -20.005 15.384 -1.365 1.00 91.62 90 TRP A N 1
ATOM 709 C CA . TRP A 1 90 ? -19.272 15.250 -2.616 1.00 91.62 90 TRP A CA 1
ATOM 710 C C . TRP A 1 90 ? -20.218 14.876 -3.753 1.00 91.62 90 TRP A C 1
ATOM 712 O O . TRP A 1 90 ? -21.215 14.171 -3.566 1.00 91.62 90 TRP A O 1
ATOM 722 N N . ARG A 1 91 ? -19.902 15.348 -4.956 1.00 90.62 91 ARG A N 1
ATOM 723 C CA . ARG A 1 91 ? -20.685 15.041 -6.152 1.00 90.62 91 ARG A CA 1
ATOM 724 C C . ARG A 1 91 ? -20.310 13.659 -6.679 1.00 90.62 91 ARG A C 1
ATOM 726 O O . ARG A 1 91 ? -19.180 13.207 -6.535 1.00 90.62 91 ARG A O 1
ATOM 733 N N . SER A 1 92 ? -21.271 12.977 -7.293 1.00 89.94 92 SER A N 1
ATOM 734 C CA . SER A 1 92 ? -21.111 11.624 -7.847 1.00 89.94 92 SER A CA 1
ATOM 735 C C . SER A 1 92 ? -20.786 11.607 -9.348 1.00 89.94 92 SER A C 1
ATOM 737 O O . SER A 1 92 ? -20.787 10.541 -9.964 1.00 89.94 92 SER A O 1
ATOM 739 N N . ASN A 1 93 ? -20.531 12.773 -9.953 1.00 90.50 93 ASN A N 1
ATOM 740 C CA . ASN A 1 93 ? -20.300 12.903 -11.389 1.00 90.50 93 ASN A CA 1
ATOM 741 C C . ASN A 1 93 ? -18.837 12.602 -11.750 1.00 90.50 93 ASN A C 1
ATOM 743 O O . ASN A 1 93 ? -17.926 13.311 -11.336 1.00 90.50 93 ASN A O 1
ATOM 747 N N . VAL A 1 94 ? -18.625 11.585 -12.586 1.00 87.94 94 VAL A N 1
ATOM 748 C CA . VAL A 1 94 ? -17.292 11.161 -13.048 1.00 87.94 94 VAL A CA 1
ATOM 749 C C . VAL A 1 94 ? -16.633 12.211 -13.950 1.00 87.94 94 VAL A C 1
ATOM 751 O O . VAL A 1 94 ? -15.410 12.333 -13.960 1.00 87.94 94 VAL A O 1
ATOM 754 N N . ASN A 1 95 ? -17.418 13.037 -14.648 1.00 88.69 95 ASN A N 1
ATOM 755 C CA . ASN A 1 95 ? -16.876 14.071 -15.534 1.00 88.69 95 ASN A CA 1
ATOM 756 C C . ASN A 1 95 ? -16.087 15.156 -14.779 1.00 88.69 95 ASN A C 1
ATOM 758 O O . ASN A 1 95 ? -15.338 15.905 -15.401 1.00 88.69 95 ASN A O 1
ATOM 762 N N . GLU A 1 96 ? -16.205 15.236 -13.450 1.00 84.62 96 GLU A N 1
ATOM 763 C CA . GLU A 1 96 ? -15.419 16.172 -12.635 1.00 84.62 96 GLU A CA 1
ATOM 764 C C . GLU A 1 96 ? -13.920 15.848 -12.609 1.00 84.62 96 GLU A C 1
ATOM 766 O O . GLU A 1 96 ? -13.113 16.744 -12.359 1.00 84.62 96 GLU A O 1
ATOM 771 N N . ILE A 1 97 ? -13.533 14.607 -12.934 1.00 85.94 97 ILE A N 1
ATOM 772 C CA . ILE A 1 97 ? -12.124 14.203 -13.087 1.00 85.94 97 ILE A CA 1
ATOM 773 C C . ILE A 1 97 ? -11.458 14.974 -14.232 1.00 85.94 97 ILE A C 1
ATOM 775 O O . ILE A 1 97 ? -10.279 15.299 -14.159 1.00 85.94 97 ILE A O 1
ATOM 779 N N . LEU A 1 98 ? -12.216 15.287 -15.286 1.00 85.94 98 LEU A N 1
ATOM 780 C CA . LEU A 1 98 ? -11.702 15.960 -16.480 1.00 85.94 98 LEU A CA 1
ATOM 781 C C . LEU A 1 98 ? -11.502 17.466 -16.269 1.00 85.94 98 LEU A C 1
ATOM 783 O O . LEU A 1 98 ? -10.897 18.130 -17.110 1.00 85.94 98 LEU A O 1
ATOM 787 N N . MET A 1 99 ? -12.024 18.028 -15.175 1.00 84.62 99 MET A N 1
ATOM 788 C CA . MET A 1 99 ? -11.853 19.446 -14.884 1.00 84.62 99 MET A CA 1
ATOM 789 C C . MET A 1 99 ? -10.449 19.709 -14.335 1.00 84.62 99 MET A C 1
ATOM 791 O O . MET A 1 99 ? -10.064 19.062 -13.357 1.00 84.62 99 MET A O 1
ATOM 795 N N . PRO A 1 100 ? -9.723 20.714 -14.852 1.00 80.06 100 PRO A N 1
ATOM 796 C CA . PRO A 1 100 ? -8.341 20.976 -14.463 1.00 80.06 100 PRO A CA 1
ATOM 797 C C . PRO A 1 100 ? -8.209 21.260 -12.958 1.00 80.06 100 PRO A C 1
ATOM 799 O O . PRO A 1 100 ? -8.900 22.124 -12.408 1.00 80.06 100 PRO A O 1
ATOM 802 N N . THR A 1 101 ? -7.342 20.504 -12.285 1.00 80.56 101 THR A N 1
ATOM 803 C CA . THR A 1 101 ? -6.872 20.733 -10.909 1.00 80.56 101 THR A CA 1
ATOM 804 C C . THR A 1 101 ? -5.475 21.332 -10.916 1.00 80.56 101 THR A C 1
ATOM 806 O O . THR A 1 101 ? -4.768 21.281 -11.923 1.00 80.56 101 THR A O 1
ATOM 809 N N . PHE A 1 102 ? -5.054 21.864 -9.767 1.00 82.38 102 PHE A N 1
ATOM 810 C CA . PHE A 1 102 ? -3.629 22.036 -9.525 1.00 82.38 102 PHE A CA 1
ATOM 811 C C . PHE A 1 102 ? -2.929 20.667 -9.596 1.00 82.38 102 PHE A C 1
ATOM 813 O O . PHE A 1 102 ? -3.501 19.671 -9.130 1.00 82.38 102 PHE A O 1
ATOM 820 N N . PRO A 1 103 ? -1.728 20.595 -10.196 1.00 79.19 103 PRO A N 1
ATOM 821 C CA . PRO A 1 103 ? -0.958 19.356 -10.241 1.00 79.19 103 PRO A CA 1
ATOM 822 C C . PRO A 1 103 ? -0.759 18.811 -8.818 1.00 79.19 103 PRO A C 1
ATOM 824 O O . PRO A 1 103 ? -0.585 19.587 -7.882 1.00 79.19 103 PRO A O 1
ATOM 827 N N . GLY A 1 104 ? -0.863 17.490 -8.654 1.00 77.56 104 GLY A N 1
ATOM 828 C CA . GLY A 1 104 ? -0.760 16.806 -7.355 1.00 77.56 104 GLY A CA 1
ATOM 829 C C . GLY A 1 104 ? -2.062 16.729 -6.541 1.00 77.56 104 GLY A C 1
ATOM 830 O O . GLY A 1 104 ? -2.160 15.930 -5.614 1.00 77.56 104 GLY A O 1
ATOM 831 N N . GLN A 1 105 ? -3.112 17.484 -6.890 1.00 81.88 105 GLN A N 1
ATOM 832 C CA . GLN A 1 105 ? -4.359 17.472 -6.118 1.00 81.88 105 GLN A CA 1
ATOM 833 C C . GLN A 1 105 ? -5.390 16.469 -6.660 1.00 81.88 105 GLN A C 1
ATOM 835 O O . GLN A 1 105 ? -5.864 16.591 -7.794 1.00 81.88 105 GLN A O 1
ATOM 840 N N . LEU A 1 106 ? -5.820 15.531 -5.807 1.00 83.44 106 LEU A N 1
ATOM 841 C CA . LEU A 1 106 ? -6.948 14.639 -6.092 1.00 83.44 106 LEU A CA 1
ATOM 842 C C . LEU A 1 106 ? -8.294 15.365 -5.967 1.00 83.44 106 LEU A C 1
ATOM 844 O O . LEU A 1 106 ? -8.504 16.218 -5.103 1.00 83.44 106 LEU A O 1
ATOM 848 N N . ARG A 1 107 ? -9.245 14.992 -6.829 1.00 86.25 107 ARG A N 1
ATOM 849 C CA . ARG A 1 107 ? -10.622 15.496 -6.776 1.00 86.25 107 ARG A CA 1
ATOM 850 C C . ARG A 1 107 ? -11.451 14.728 -5.747 1.00 86.25 107 ARG A C 1
ATOM 852 O O . ARG A 1 107 ? -11.476 13.501 -5.747 1.00 86.25 107 ARG A O 1
ATOM 859 N N . TYR A 1 108 ? -12.209 15.468 -4.943 1.00 89.00 108 TYR A N 1
ATOM 860 C CA . TYR A 1 108 ? -13.193 14.920 -4.011 1.00 89.00 108 TYR A CA 1
ATOM 861 C C . TYR A 1 108 ? -14.471 14.511 -4.748 1.00 89.00 108 TYR A C 1
ATOM 863 O O . TYR A 1 108 ? -15.354 15.334 -4.988 1.00 89.00 108 TYR A O 1
ATOM 871 N N . ILE A 1 109 ? -14.561 13.235 -5.119 1.00 90.88 109 ILE A N 1
ATOM 872 C CA . ILE A 1 109 ? -15.702 12.664 -5.842 1.00 90.88 109 ILE A CA 1
ATOM 873 C C . ILE A 1 109 ? -16.269 11.514 -5.021 1.00 90.88 109 ILE A C 1
ATOM 875 O O . ILE A 1 109 ? -15.534 10.681 -4.494 1.00 90.88 109 ILE A O 1
ATOM 879 N N . ARG A 1 110 ? -17.597 11.440 -4.941 1.00 92.31 110 ARG A N 1
ATOM 880 C CA . ARG A 1 110 ? -18.335 10.379 -4.248 1.00 92.31 110 ARG A CA 1
ATOM 881 C C . ARG A 1 110 ? -18.358 9.080 -5.071 1.00 92.31 110 ARG A C 1
ATOM 883 O O . ARG A 1 110 ? -19.432 8.591 -5.426 1.00 92.31 110 ARG A O 1
ATOM 890 N N . LYS A 1 111 ? -17.178 8.584 -5.459 1.00 91.88 111 LYS A N 1
ATOM 891 C CA . LYS A 1 111 ? -16.961 7.381 -6.276 1.00 91.88 111 LYS A CA 1
ATOM 892 C C . LYS A 1 111 ? -15.708 6.629 -5.843 1.00 91.88 111 LYS A C 1
ATOM 894 O O . LYS A 1 111 ? -14.678 7.244 -5.582 1.00 91.88 111 LYS A O 1
ATOM 899 N N . ASN A 1 112 ? -15.784 5.298 -5.817 1.00 92.06 112 ASN A N 1
ATOM 900 C CA . ASN A 1 112 ? -14.664 4.427 -5.445 1.00 92.06 112 ASN A CA 1
ATOM 901 C C . ASN A 1 112 ? -13.670 4.277 -6.614 1.00 92.06 112 ASN A C 1
ATOM 903 O O . ASN A 1 112 ? -13.612 3.240 -7.270 1.00 92.06 112 ASN A O 1
ATOM 907 N N . LEU A 1 113 ? -12.919 5.341 -6.910 1.00 90.50 113 LEU A N 1
ATOM 908 C CA . LEU A 1 113 ? -11.967 5.388 -8.030 1.00 90.50 113 LEU A CA 1
ATOM 909 C C . LEU A 1 113 ? -10.570 4.898 -7.638 1.00 90.50 113 LEU A C 1
ATOM 911 O O . LEU A 1 113 ? -9.905 4.197 -8.402 1.00 90.50 113 LEU A O 1
ATOM 915 N N . PHE A 1 114 ? -10.129 5.276 -6.441 1.00 91.12 114 PHE A N 1
ATOM 916 C CA . PHE A 1 114 ? -8.807 4.965 -5.918 1.00 91.12 114 PHE A CA 1
ATOM 917 C C . PHE A 1 114 ? -8.943 4.047 -4.712 1.00 91.12 114 PHE A C 1
ATOM 919 O O . PHE A 1 114 ? -9.642 4.377 -3.754 1.00 91.12 114 PHE A O 1
ATOM 926 N N . HIS A 1 115 ? -8.282 2.898 -4.776 1.00 92.94 115 HIS A N 1
ATOM 927 C CA . HIS A 1 115 ? -8.212 1.911 -3.711 1.00 92.94 115 HIS A CA 1
ATOM 928 C C . HIS A 1 115 ? -6.770 1.846 -3.218 1.00 92.94 115 HIS A C 1
ATOM 930 O O . HIS A 1 115 ? -5.874 1.517 -3.996 1.00 92.94 115 HIS A O 1
ATOM 936 N N . ALA A 1 116 ? -6.571 2.161 -1.944 1.00 93.00 116 ALA A N 1
ATOM 937 C CA . ALA A 1 116 ? -5.317 2.000 -1.228 1.00 93.00 116 ALA A CA 1
ATOM 938 C C . ALA A 1 116 ? -5.483 0.809 -0.281 1.00 93.00 116 ALA A C 1
ATOM 940 O O . ALA A 1 116 ? -6.157 0.917 0.745 1.00 93.00 116 ALA A O 1
ATOM 941 N N . VAL A 1 117 ? -4.945 -0.347 -0.671 1.00 93.25 117 VAL A N 1
ATOM 942 C CA . VAL A 1 117 ? -5.005 -1.574 0.128 1.00 93.25 117 VAL A CA 1
ATOM 943 C C . VAL A 1 117 ? -3.632 -1.860 0.708 1.00 93.25 117 VAL A C 1
ATOM 945 O O . VAL A 1 117 ? -2.688 -2.120 -0.029 1.00 93.25 117 VAL A O 1
ATOM 948 N N . TYR A 1 118 ? -3.531 -1.816 2.027 1.00 91.94 118 TYR A N 1
ATOM 949 C CA . TYR A 1 118 ? -2.300 -2.093 2.750 1.00 91.94 118 TYR A CA 1
ATOM 950 C C . TYR A 1 118 ? -2.244 -3.569 3.127 1.00 91.94 118 TYR A C 1
ATOM 952 O O . TYR A 1 118 ? -3.206 -4.115 3.665 1.00 91.94 118 TYR A O 1
ATOM 960 N N . ILE A 1 119 ? -1.124 -4.217 2.831 1.00 91.12 119 ILE A N 1
ATOM 961 C CA . ILE A 1 119 ? -0.820 -5.580 3.259 1.00 91.12 119 ILE A CA 1
ATOM 962 C C . ILE A 1 119 ? 0.149 -5.459 4.421 1.00 91.12 119 ILE A C 1
ATOM 964 O O . ILE A 1 119 ? 1.282 -5.008 4.231 1.00 91.12 119 ILE A O 1
ATOM 968 N N . ILE A 1 120 ? -0.321 -5.813 5.613 1.00 90.56 120 ILE A N 1
ATOM 969 C CA . ILE A 1 120 ? 0.409 -5.576 6.856 1.00 90.56 120 ILE A CA 1
ATOM 970 C C . ILE A 1 120 ? 0.387 -6.807 7.751 1.00 90.56 120 ILE A C 1
ATOM 972 O O . ILE A 1 120 ? -0.603 -7.541 7.808 1.00 90.56 120 ILE A O 1
ATOM 976 N N . ASP A 1 121 ? 1.478 -6.976 8.484 1.00 90.00 121 ASP A N 1
ATOM 977 C CA . ASP A 1 121 ? 1.515 -7.834 9.655 1.00 90.00 121 ASP A CA 1
ATOM 978 C C . ASP A 1 121 ? 1.260 -6.960 10.894 1.00 90.00 121 ASP A C 1
ATOM 980 O O . ASP A 1 121 ? 2.039 -6.032 11.142 1.00 90.00 121 ASP A O 1
ATOM 984 N N . PRO A 1 122 ? 0.182 -7.204 11.662 1.00 86.38 122 PRO A N 1
ATOM 985 C CA . PRO A 1 122 ? -0.140 -6.397 12.833 1.00 86.38 122 PRO A CA 1
ATOM 986 C C . PRO A 1 122 ? 0.859 -6.544 13.992 1.00 86.38 122 PRO A C 1
ATOM 988 O O . PRO A 1 122 ? 0.825 -5.723 14.902 1.00 86.38 122 PRO A O 1
ATOM 991 N N . ALA A 1 123 ? 1.745 -7.547 13.978 1.00 85.88 123 ALA A N 1
ATOM 992 C CA . ALA A 1 123 ? 2.822 -7.667 14.964 1.00 85.88 123 ALA A CA 1
ATOM 993 C C . ALA A 1 123 ? 4.096 -6.894 14.575 1.00 85.88 123 ALA A C 1
ATOM 995 O O . ALA A 1 123 ? 5.082 -6.922 15.304 1.00 85.88 123 ALA A O 1
ATOM 996 N N . THR A 1 124 ? 4.114 -6.218 13.423 1.00 86.12 124 THR A N 1
ATOM 997 C CA . THR A 1 124 ? 5.257 -5.403 12.988 1.00 86.12 124 THR A CA 1
ATOM 998 C C . THR A 1 124 ? 4.976 -3.918 13.222 1.00 86.12 124 THR A C 1
ATOM 1000 O O . THR A 1 124 ? 3.890 -3.437 12.897 1.00 86.12 124 THR A O 1
ATOM 1003 N N . THR A 1 125 ? 5.975 -3.165 13.693 1.00 84.06 125 THR A N 1
ATOM 1004 C CA . THR A 1 125 ? 5.897 -1.706 13.927 1.00 84.06 125 THR A CA 1
ATOM 1005 C C . THR A 1 125 ? 5.445 -0.943 12.680 1.00 84.06 125 THR A C 1
ATOM 1007 O O . THR A 1 125 ? 4.457 -0.220 12.712 1.00 84.06 125 THR A O 1
ATOM 1010 N N . CYS A 1 126 ? 6.062 -1.233 11.535 1.00 84.94 126 CYS A N 1
ATOM 1011 C CA . CYS A 1 126 ? 5.678 -0.694 10.229 1.00 84.94 126 CYS A CA 1
ATOM 1012 C C . CYS A 1 126 ? 4.204 -0.970 9.848 1.00 84.94 126 CYS A C 1
ATOM 1014 O O . CYS A 1 126 ? 3.570 -0.167 9.161 1.00 84.94 126 CYS A O 1
ATOM 1016 N N . GLY A 1 127 ? 3.631 -2.094 10.293 1.00 85.00 127 GLY A N 1
ATOM 1017 C CA . GLY A 1 127 ? 2.215 -2.395 10.082 1.00 85.00 127 GLY A CA 1
ATOM 1018 C C . GLY A 1 127 ? 1.311 -1.480 10.907 1.00 85.00 127 GLY A C 1
ATOM 1019 O O . GLY A 1 127 ? 0.335 -0.946 10.379 1.00 85.00 127 GLY A O 1
ATOM 1020 N N . LEU A 1 128 ? 1.666 -1.269 12.176 1.00 86.12 128 LEU A N 1
ATOM 1021 C CA . LEU A 1 128 ? 0.958 -0.387 13.105 1.00 86.12 128 LEU A CA 1
ATOM 1022 C C . LEU A 1 128 ? 1.039 1.091 12.681 1.00 86.12 128 LEU A C 1
ATOM 1024 O O . LEU A 1 128 ? 0.007 1.753 12.598 1.00 86.12 128 LEU A O 1
ATOM 1028 N N . GLU A 1 129 ? 2.216 1.574 12.279 1.00 87.25 129 GLU A N 1
ATOM 1029 C CA . GLU A 1 129 ? 2.393 2.931 11.734 1.00 87.25 129 GLU A CA 1
ATOM 1030 C C . GLU A 1 129 ? 1.519 3.173 10.493 1.00 87.25 129 GLU A C 1
ATOM 1032 O O . GLU A 1 129 ? 0.897 4.229 10.334 1.00 87.25 129 GLU A O 1
ATOM 1037 N N . ALA A 1 130 ? 1.421 2.175 9.605 1.00 88.69 130 ALA A N 1
ATOM 1038 C CA . ALA A 1 130 ? 0.562 2.263 8.430 1.00 88.69 130 ALA A CA 1
ATOM 1039 C C . ALA A 1 130 ? -0.921 2.392 8.814 1.00 88.69 130 ALA A C 1
ATOM 1041 O O . ALA A 1 130 ? -1.664 3.117 8.151 1.00 88.69 130 ALA A O 1
ATOM 1042 N N . ILE A 1 131 ? -1.364 1.728 9.886 1.00 90.62 131 ILE A N 1
ATOM 1043 C CA . ILE A 1 131 ? -2.738 1.847 10.392 1.00 90.62 131 ILE A CA 1
ATOM 1044 C C . ILE A 1 131 ? -3.009 3.267 10.891 1.00 90.62 131 ILE A C 1
ATOM 1046 O O . ILE A 1 131 ? -4.043 3.839 10.535 1.00 90.62 131 ILE A O 1
ATOM 1050 N N . ASP A 1 132 ? -2.089 3.866 11.642 1.00 89.44 132 ASP A N 1
ATOM 1051 C CA . ASP A 1 132 ? -2.247 5.238 12.129 1.00 89.44 132 ASP A CA 1
ATOM 1052 C C . ASP A 1 132 ? -2.258 6.254 10.989 1.00 89.44 132 ASP A C 1
ATOM 1054 O O . ASP A 1 132 ? -3.096 7.164 10.960 1.00 89.44 132 ASP A O 1
ATOM 1058 N N . MET A 1 133 ? -1.411 6.047 9.977 1.00 89.50 133 MET A N 1
ATOM 1059 C CA . MET A 1 133 ? -1.446 6.839 8.750 1.00 89.50 133 MET A CA 1
ATOM 1060 C C . MET A 1 133 ? -2.814 6.733 8.057 1.00 89.50 133 MET A C 1
ATOM 1062 O O . MET A 1 133 ? -3.391 7.753 7.669 1.00 89.50 133 MET A O 1
ATOM 1066 N N . ILE A 1 134 ? -3.365 5.521 7.925 1.00 91.69 134 ILE A N 1
ATOM 1067 C CA . ILE A 1 134 ? -4.695 5.295 7.336 1.00 91.69 134 ILE A CA 1
ATOM 1068 C C . ILE A 1 134 ? -5.776 6.020 8.143 1.00 91.69 134 ILE A C 1
ATOM 1070 O O . ILE A 1 134 ? -6.654 6.648 7.548 1.00 91.69 134 ILE A O 1
ATOM 1074 N N . MET A 1 135 ? -5.721 5.959 9.475 1.00 90.75 135 MET A N 1
ATOM 1075 C CA . MET A 1 135 ? -6.699 6.613 10.345 1.00 90.75 135 MET A CA 1
ATOM 1076 C C . MET A 1 135 ? -6.651 8.133 10.207 1.00 90.75 135 MET A C 1
ATOM 1078 O O . MET A 1 135 ? -7.692 8.752 9.985 1.00 90.75 135 MET A O 1
ATOM 1082 N N . ASN A 1 136 ? -5.456 8.724 10.213 1.00 91.69 136 ASN A N 1
ATOM 1083 C CA . ASN A 1 136 ? -5.269 10.158 9.998 1.00 91.69 136 ASN A CA 1
ATOM 1084 C C . ASN A 1 136 ? -5.781 10.597 8.609 1.00 91.69 136 ASN A C 1
ATOM 1086 O O . ASN A 1 136 ? -6.521 11.575 8.473 1.00 91.69 136 ASN A O 1
ATOM 1090 N N . LEU A 1 137 ? -5.468 9.844 7.549 1.00 91.56 137 LEU A N 1
ATOM 1091 C CA . LEU A 1 137 ? -5.971 10.132 6.198 1.00 91.56 137 LEU A CA 1
ATOM 1092 C C . LEU A 1 137 ? -7.499 9.999 6.094 1.00 91.56 137 LEU A C 1
ATOM 1094 O O . LEU A 1 137 ? -8.152 10.780 5.393 1.00 91.56 137 LEU A O 1
ATOM 1098 N N . TYR A 1 138 ? -8.080 9.025 6.792 1.00 91.75 138 TYR A N 1
ATOM 1099 C CA . TYR A 1 138 ? -9.523 8.826 6.848 1.00 91.75 138 TYR A CA 1
ATOM 1100 C C . TYR A 1 138 ? -10.233 9.967 7.594 1.00 91.75 138 TYR A C 1
ATOM 1102 O O . TYR A 1 138 ? -11.253 10.463 7.105 1.00 91.75 138 TYR A O 1
ATOM 1110 N N . GLU A 1 139 ? -9.685 10.437 8.717 1.00 91.44 139 GLU A N 1
ATOM 1111 C CA . GLU A 1 139 ? -10.207 11.591 9.464 1.00 91.44 139 GLU A CA 1
ATOM 1112 C C . GLU A 1 139 ? -10.155 12.884 8.641 1.00 91.44 139 GLU A C 1
ATOM 1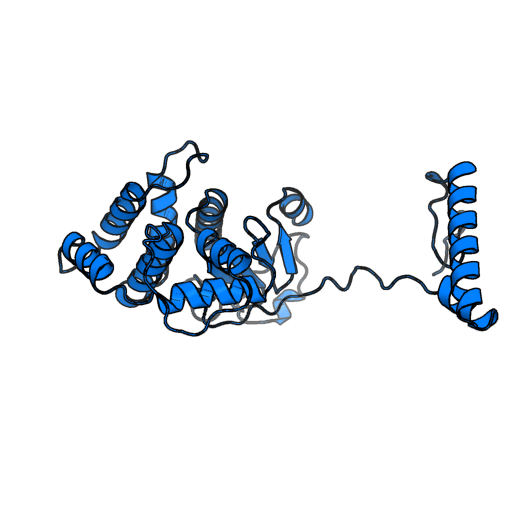114 O O . GLU A 1 139 ? -11.125 13.648 8.620 1.00 91.44 139 GLU A O 1
ATOM 1119 N N . ASN A 1 140 ? -9.087 13.065 7.860 1.00 90.38 140 ASN A N 1
ATOM 1120 C CA . ASN A 1 140 ? -8.936 14.170 6.910 1.00 90.38 140 ASN A CA 1
ATOM 1121 C C . ASN A 1 140 ? -9.816 14.044 5.650 1.00 90.38 140 ASN A C 1
ATOM 1123 O O . ASN A 1 140 ? -9.752 14.898 4.766 1.00 90.38 140 ASN A O 1
ATOM 1127 N N . GLN A 1 141 ? -10.659 13.007 5.554 1.00 89.12 141 GLN A N 1
ATOM 1128 C CA . GLN A 1 141 ? -11.569 12.763 4.429 1.00 89.12 141 GLN A CA 1
ATOM 1129 C C . GLN A 1 141 ? -10.839 12.688 3.081 1.00 89.12 141 GLN A C 1
ATOM 1131 O O . GLN A 1 141 ? -11.327 13.191 2.068 1.00 89.12 141 GLN A O 1
ATOM 1136 N N . PHE A 1 142 ? -9.670 12.047 3.051 1.00 90.88 142 PHE A N 1
ATOM 1137 C CA . PHE A 1 142 ? -8.923 11.871 1.812 1.00 90.88 142 PHE A CA 1
ATOM 1138 C C . PHE A 1 142 ? -9.753 11.069 0.779 1.00 90.88 142 PHE A C 1
ATOM 1140 O O . PHE A 1 142 ? -10.415 10.097 1.162 1.00 90.88 142 PHE A O 1
ATOM 1147 N N . PRO A 1 143 ? -9.771 11.439 -0.522 1.00 89.31 143 PRO A N 1
ATOM 1148 C CA . PRO A 1 143 ? -10.667 10.854 -1.527 1.00 89.31 143 PRO A CA 1
ATOM 1149 C C . PRO A 1 143 ? -10.157 9.505 -2.059 1.00 89.31 143 PRO A C 1
ATOM 1151 O O . PRO A 1 143 ? -10.028 9.293 -3.264 1.00 89.31 143 PRO A O 1
ATOM 1154 N N . MET A 1 144 ? -9.859 8.582 -1.147 1.00 92.06 144 MET A N 1
ATOM 1155 C CA . MET A 1 144 ? -9.445 7.217 -1.445 1.00 92.06 144 MET A CA 1
ATOM 1156 C C . MET A 1 144 ? -10.208 6.226 -0.579 1.00 92.06 144 MET A C 1
ATOM 1158 O O . MET A 1 144 ? -10.623 6.527 0.542 1.00 92.06 144 MET A O 1
ATOM 1162 N N . ARG A 1 145 ? -10.380 5.020 -1.113 1.00 93.56 145 ARG A N 1
ATOM 1163 C CA . ARG A 1 145 ? -10.909 3.891 -0.367 1.00 93.56 145 ARG A CA 1
ATOM 1164 C C . ARG A 1 145 ? -9.763 3.139 0.297 1.00 93.56 145 ARG A C 1
ATOM 1166 O O . ARG A 1 145 ? -8.937 2.553 -0.400 1.00 93.56 145 ARG A O 1
ATOM 1173 N N . PHE A 1 146 ? -9.738 3.138 1.621 1.00 94.56 146 PHE A N 1
ATOM 1174 C CA . PHE A 1 146 ? -8.723 2.464 2.419 1.00 94.56 146 PHE A CA 1
ATOM 1175 C C . PHE A 1 146 ? -9.158 1.040 2.742 1.00 94.56 146 PHE A C 1
ATOM 1177 O O . PHE A 1 146 ? -10.285 0.802 3.189 1.00 94.56 146 PHE A O 1
ATOM 1184 N N . GLY A 1 147 ? -8.262 0.090 2.508 1.00 93.50 147 GLY A N 1
ATOM 1185 C CA . GLY A 1 147 ? -8.432 -1.304 2.880 1.00 93.50 147 GLY A CA 1
ATOM 1186 C C . GLY A 1 147 ? -7.171 -1.863 3.513 1.00 93.50 147 GLY A C 1
ATOM 1187 O O . GLY A 1 147 ? -6.072 -1.381 3.255 1.00 93.50 147 GLY A O 1
ATOM 1188 N N . VAL A 1 148 ? -7.344 -2.889 4.334 1.00 92.75 148 VAL A N 1
ATOM 1189 C CA . VAL A 1 148 ? -6.245 -3.599 4.981 1.00 92.75 148 VAL A CA 1
ATOM 1190 C C . VAL A 1 148 ? -6.417 -5.096 4.762 1.00 92.75 148 VAL A C 1
ATOM 1192 O O . VAL A 1 148 ? -7.529 -5.620 4.848 1.00 92.75 148 VAL A O 1
ATOM 1195 N N . ILE A 1 149 ? -5.315 -5.770 4.457 1.00 92.62 149 ILE A N 1
ATOM 1196 C CA . ILE A 1 149 ? -5.183 -7.221 4.468 1.00 92.62 149 ILE A CA 1
ATOM 1197 C C . ILE A 1 149 ? -4.179 -7.542 5.565 1.00 92.62 149 ILE A C 1
ATOM 1199 O O . ILE A 1 149 ? -3.022 -7.128 5.490 1.00 92.62 149 ILE A O 1
ATOM 1203 N N . LEU A 1 150 ? -4.645 -8.263 6.578 1.00 91.38 150 LEU A N 1
ATOM 1204 C CA . LEU A 1 150 ? -3.806 -8.706 7.677 1.00 91.38 150 LEU A CA 1
ATOM 1205 C C . LEU A 1 150 ? -3.282 -10.113 7.386 1.00 91.38 150 LEU A C 1
ATOM 1207 O O . LEU A 1 150 ? -4.046 -10.987 6.958 1.00 91.38 150 LEU A O 1
ATOM 1211 N N . TYR A 1 151 ? -1.999 -10.331 7.637 1.00 90.44 151 TYR A N 1
ATOM 1212 C CA . TYR A 1 151 ? -1.371 -11.644 7.548 1.00 90.44 151 TYR A CA 1
ATOM 1213 C C . TYR A 1 151 ? -0.395 -11.856 8.703 1.00 90.44 151 TYR A C 1
ATOM 1215 O O . TYR A 1 151 ? 0.030 -10.900 9.343 1.00 90.44 151 TYR A O 1
ATOM 1223 N N . SER A 1 152 ? -0.050 -13.114 8.960 1.00 88.62 152 SER A N 1
ATOM 1224 C CA . SER A 1 152 ? 0.983 -13.485 9.926 1.00 88.62 152 SER A CA 1
ATOM 1225 C C . SER A 1 152 ? 2.277 -13.846 9.191 1.00 88.62 152 SER A C 1
ATOM 1227 O O . SER A 1 152 ? 2.273 -14.745 8.345 1.00 88.62 152 SER A O 1
ATOM 1229 N N . THR A 1 153 ? 3.382 -13.151 9.480 1.00 85.06 153 THR A N 1
ATOM 1230 C CA . THR A 1 153 ? 4.702 -13.485 8.909 1.00 85.06 153 THR A CA 1
ATOM 1231 C C . THR A 1 153 ? 5.209 -14.834 9.407 1.00 85.06 153 THR A C 1
ATOM 1233 O O . THR A 1 153 ? 5.641 -15.653 8.598 1.00 85.06 153 THR A O 1
ATOM 1236 N N . THR A 1 154 ? 5.085 -15.112 10.704 1.00 84.00 154 THR A N 1
ATOM 1237 C CA . THR A 1 154 ? 5.533 -16.369 11.326 1.00 84.00 154 THR A CA 1
ATOM 1238 C C . THR A 1 154 ? 4.791 -17.584 10.766 1.00 84.00 154 THR A C 1
ATOM 1240 O O . THR A 1 154 ? 5.397 -18.635 10.520 1.00 84.00 154 THR A O 1
ATOM 1243 N N . PHE A 1 155 ? 3.499 -17.430 10.458 1.00 81.56 155 PHE A N 1
ATOM 1244 C CA . PHE A 1 155 ? 2.728 -18.464 9.774 1.00 81.56 155 PHE A CA 1
ATOM 1245 C C . PHE A 1 155 ? 3.253 -18.715 8.356 1.00 81.56 155 PHE A C 1
ATOM 1247 O O . PHE A 1 155 ? 3.423 -19.866 7.959 1.00 81.56 155 PHE A O 1
ATOM 1254 N N . ILE A 1 156 ? 3.560 -17.663 7.593 1.00 83.56 156 ILE A N 1
ATOM 1255 C CA . ILE A 1 156 ? 4.091 -17.820 6.233 1.00 83.56 156 ILE A CA 1
ATOM 1256 C C . ILE A 1 156 ? 5.488 -18.447 6.246 1.00 83.56 156 ILE A C 1
ATOM 1258 O O . ILE A 1 156 ? 5.739 -19.361 5.466 1.00 83.56 156 ILE A O 1
ATOM 1262 N N . GLU A 1 157 ? 6.371 -18.050 7.162 1.00 82.44 157 GLU A N 1
ATOM 1263 C CA . GLU A 1 157 ? 7.674 -18.707 7.315 1.00 82.44 157 GLU A CA 1
ATOM 1264 C C . GLU A 1 157 ? 7.529 -20.201 7.633 1.00 82.44 157 GLU A C 1
ATOM 1266 O O . GLU A 1 157 ? 8.316 -21.026 7.163 1.00 82.44 157 GLU A O 1
ATOM 1271 N N . SER A 1 158 ? 6.517 -20.562 8.425 1.00 79.00 158 SER A N 1
ATOM 1272 C CA . SER A 1 158 ? 6.191 -21.960 8.715 1.00 79.00 158 SER A CA 1
ATOM 1273 C C . SER A 1 158 ? 5.703 -22.699 7.465 1.00 79.00 158 SER A C 1
ATOM 1275 O O . SER A 1 158 ? 6.064 -23.856 7.260 1.00 79.00 158 SER A O 1
ATOM 1277 N N . LEU A 1 159 ? 4.940 -22.036 6.589 1.00 79.12 159 LEU A N 1
ATOM 1278 C CA . LEU A 1 159 ? 4.524 -22.594 5.299 1.00 79.12 159 LEU A CA 1
ATOM 1279 C C . LEU A 1 159 ? 5.702 -22.800 4.339 1.00 79.12 159 LEU A C 1
ATOM 1281 O O . LEU A 1 159 ? 5.779 -23.839 3.689 1.00 79.12 159 LEU A O 1
ATOM 1285 N N . GLU A 1 160 ? 6.628 -21.844 4.260 1.00 79.50 160 GLU A N 1
ATOM 1286 C CA . GLU A 1 160 ? 7.808 -21.941 3.392 1.00 79.50 160 GLU A CA 1
ATOM 1287 C C . GLU A 1 160 ? 8.756 -23.061 3.832 1.00 79.50 160 GLU A C 1
ATOM 1289 O O . GLU A 1 160 ? 9.278 -23.799 2.995 1.00 79.50 160 GLU A O 1
ATOM 1294 N N . LYS A 1 161 ? 8.944 -23.230 5.147 1.00 78.94 161 LYS A N 1
ATO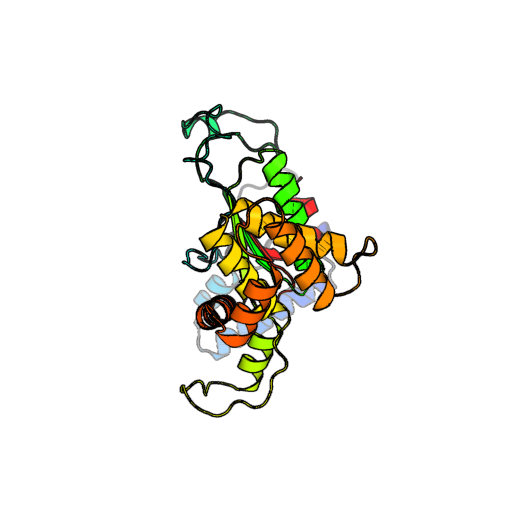M 1295 C CA . LYS A 1 161 ? 9.773 -24.303 5.720 1.00 78.94 161 LYS A CA 1
ATOM 1296 C C . LYS A 1 161 ? 9.160 -25.692 5.520 1.00 78.94 161 LYS A C 1
ATOM 1298 O O . LYS A 1 161 ? 9.906 -26.655 5.360 1.00 78.94 161 LYS A O 1
ATOM 1303 N N . ASN A 1 162 ? 7.829 -25.792 5.498 1.00 71.75 162 ASN A N 1
ATOM 1304 C CA . ASN A 1 162 ? 7.101 -27.063 5.427 1.00 71.75 162 ASN A CA 1
ATOM 1305 C C . ASN A 1 162 ? 6.696 -27.492 4.003 1.00 71.75 162 ASN A C 1
ATOM 1307 O O . ASN A 1 162 ? 5.959 -28.464 3.878 1.00 71.75 162 ASN A O 1
ATOM 1311 N N . GLY A 1 163 ? 7.162 -26.787 2.960 1.00 53.97 163 GLY A N 1
ATOM 1312 C CA . GLY A 1 163 ? 7.072 -27.135 1.532 1.00 53.97 163 GLY A CA 1
ATOM 1313 C C . GLY A 1 163 ? 6.028 -28.191 1.122 1.00 53.97 163 GLY A C 1
ATOM 1314 O O . GLY A 1 163 ? 6.298 -29.385 1.181 1.00 53.97 163 GLY A O 1
ATOM 1315 N N . ASP A 1 164 ? 4.876 -27.734 0.621 1.00 54.78 164 ASP A N 1
ATOM 1316 C CA . ASP A 1 164 ? 3.862 -28.512 -0.120 1.00 54.78 164 ASP A CA 1
ATOM 1317 C C . ASP A 1 164 ? 3.123 -29.677 0.583 1.00 54.78 164 ASP A C 1
ATOM 1319 O O . ASP A 1 164 ? 2.237 -30.273 -0.033 1.00 54.78 164 ASP A O 1
ATOM 1323 N N . GLU A 1 165 ? 3.331 -29.954 1.875 1.00 48.22 165 GLU A N 1
ATOM 1324 C CA . GLU A 1 165 ? 2.480 -30.901 2.622 1.00 48.22 165 GLU A CA 1
ATOM 1325 C C . GLU A 1 165 ? 1.494 -30.190 3.561 1.00 48.22 165 GLU A C 1
ATOM 1327 O O . GLU A 1 165 ? 1.660 -30.135 4.776 1.00 48.22 165 GLU A O 1
ATOM 1332 N N . ILE A 1 166 ? 0.400 -29.675 2.991 1.00 49.62 166 ILE A N 1
ATOM 1333 C CA . ILE A 1 166 ? -0.794 -29.281 3.758 1.00 49.62 166 ILE A CA 1
ATOM 1334 C C . ILE A 1 166 ? -1.938 -30.230 3.396 1.00 49.62 166 ILE A C 1
ATOM 1336 O O . ILE A 1 166 ? -2.951 -29.836 2.820 1.00 49.62 166 ILE A O 1
ATOM 1340 N N . ASN A 1 167 ? -1.780 -31.508 3.741 1.00 40.78 167 ASN A N 1
ATOM 1341 C CA . ASN A 1 167 ? -2.947 -32.331 4.019 1.00 40.78 167 ASN A CA 1
ATOM 1342 C C . ASN A 1 167 ? -3.364 -32.048 5.458 1.00 40.78 167 ASN A C 1
ATOM 13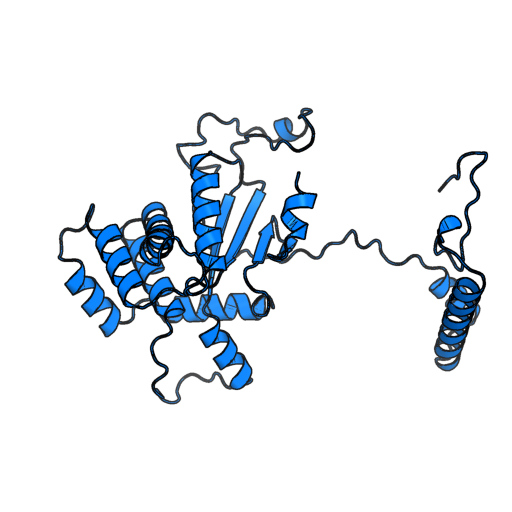44 O O . ASN A 1 167 ? -2.571 -32.155 6.391 1.00 40.78 167 ASN A O 1
ATOM 1348 N N . ALA A 1 168 ? -4.623 -31.648 5.613 1.00 49.03 168 ALA A N 1
ATOM 1349 C CA . ALA A 1 168 ? -5.275 -31.520 6.901 1.00 49.03 168 ALA A CA 1
ATOM 1350 C C . ALA A 1 168 ? -4.982 -32.755 7.767 1.00 49.03 168 ALA A C 1
ATOM 1352 O O . ALA A 1 168 ? -5.100 -33.885 7.294 1.00 49.03 168 ALA A O 1
ATOM 1353 N N . SER A 1 169 ? -4.667 -32.514 9.040 1.00 45.94 169 SER A N 1
ATOM 1354 C CA . SER A 1 169 ? -4.376 -33.499 10.091 1.00 45.94 169 SER A CA 1
ATOM 1355 C C . SER A 1 169 ? -2.941 -34.048 10.157 1.00 45.94 169 SER A C 1
ATOM 1357 O O . SER A 1 169 ? -2.661 -35.192 9.822 1.00 45.94 169 SER A O 1
ATOM 1359 N N . SER A 1 170 ? -2.051 -33.286 10.793 1.00 36.34 170 SER A N 1
ATOM 1360 C CA . SER A 1 170 ? -1.057 -33.894 11.682 1.00 36.34 170 SER A CA 1
ATOM 1361 C C . SER A 1 170 ? -0.567 -32.894 12.723 1.00 36.34 170 SER A C 1
ATOM 1363 O O . SER A 1 170 ? 0.188 -31.977 12.427 1.00 36.34 170 SER A O 1
ATOM 1365 N N . SER A 1 171 ? -1.026 -33.143 13.950 1.00 33.47 171 SER A N 1
ATOM 1366 C CA . SER A 1 171 ? -0.394 -32.824 15.231 1.00 33.47 171 SER A CA 1
ATOM 1367 C C . SER A 1 171 ? 0.012 -31.379 15.512 1.00 33.47 171 SER A C 1
ATOM 1369 O O . SER A 1 171 ? 1.064 -30.909 15.096 1.00 33.47 171 SER A O 1
ATOM 1371 N N . ALA A 1 172 ? -0.783 -30.783 16.400 1.00 39.50 172 ALA A N 1
ATOM 1372 C CA . ALA A 1 172 ? -0.399 -29.826 17.427 1.00 39.50 172 ALA A CA 1
ATOM 1373 C C . ALA A 1 172 ? 0.985 -30.111 18.058 1.00 39.50 172 ALA A C 1
ATOM 1375 O O . ALA A 1 172 ? 1.087 -30.645 19.163 1.00 39.50 172 ALA A O 1
ATOM 1376 N N . SER A 1 173 ? 2.063 -29.728 17.380 1.00 34.09 173 SER A N 1
ATOM 1377 C CA . SER A 1 173 ? 3.256 -29.244 18.063 1.00 34.09 173 SER A CA 1
ATOM 1378 C C . SER A 1 173 ? 2.961 -27.809 18.470 1.00 34.09 173 SER A C 1
ATOM 1380 O O . SER A 1 173 ? 2.541 -27.025 17.623 1.00 34.09 173 SER A O 1
ATOM 1382 N N . ALA A 1 174 ? 3.120 -27.500 19.753 1.00 37.59 174 ALA A N 1
ATOM 1383 C CA . ALA A 1 174 ? 2.919 -26.181 20.336 1.00 37.59 174 ALA A CA 1
ATOM 1384 C C . ALA A 1 174 ? 3.716 -25.106 19.577 1.00 37.59 174 ALA A C 1
ATOM 1386 O O . ALA A 1 174 ? 4.870 -24.837 19.893 1.00 37.59 174 ALA A O 1
ATOM 1387 N N . VAL A 1 175 ? 3.102 -24.519 18.554 1.00 45.75 175 VAL A N 1
ATOM 1388 C CA . VAL A 1 175 ? 3.475 -23.199 18.069 1.00 45.75 175 VAL A CA 1
ATOM 1389 C C . VAL A 1 175 ? 2.829 -22.271 19.085 1.00 45.75 175 VAL A C 1
ATOM 1391 O O . VAL A 1 175 ? 1.606 -22.297 19.246 1.00 45.75 175 VAL A O 1
ATOM 1394 N N . GLU A 1 176 ? 3.646 -21.574 19.874 1.00 52.56 176 GLU A N 1
ATOM 1395 C CA . GLU A 1 176 ? 3.174 -20.451 20.687 1.00 52.56 176 GLU A CA 1
ATOM 1396 C C . GLU A 1 176 ? 2.235 -19.609 19.815 1.00 52.56 176 GLU A C 1
ATOM 1398 O O . GLU A 1 176 ? 2.547 -19.389 18.647 1.00 52.56 176 GLU A O 1
ATOM 1403 N N . GLU A 1 177 ? 1.047 -19.241 20.314 1.00 61.84 177 GLU A N 1
ATOM 1404 C CA . GLU A 1 177 ? 0.088 -18.514 19.476 1.00 61.84 177 GLU A CA 1
ATOM 1405 C C . GLU A 1 177 ? 0.770 -17.271 18.902 1.00 61.84 177 GLU A C 1
ATOM 1407 O O . GLU A 1 177 ? 1.176 -16.379 19.648 1.00 61.84 177 GLU A O 1
ATOM 1412 N N . ASP A 1 178 ? 0.896 -17.230 17.574 1.00 75.75 178 ASP A N 1
ATOM 1413 C CA . ASP A 1 178 ? 1.469 -16.086 16.885 1.00 75.75 178 ASP A CA 1
ATOM 1414 C C . ASP A 1 178 ? 0.687 -14.831 17.283 1.00 75.75 178 ASP A C 1
ATOM 1416 O O . ASP A 1 178 ? -0.537 -14.765 17.108 1.00 75.75 178 ASP A O 1
ATOM 1420 N N . ILE A 1 179 ? 1.392 -13.816 17.786 1.00 83.50 179 ILE A N 1
ATOM 1421 C CA . ILE A 1 179 ? 0.794 -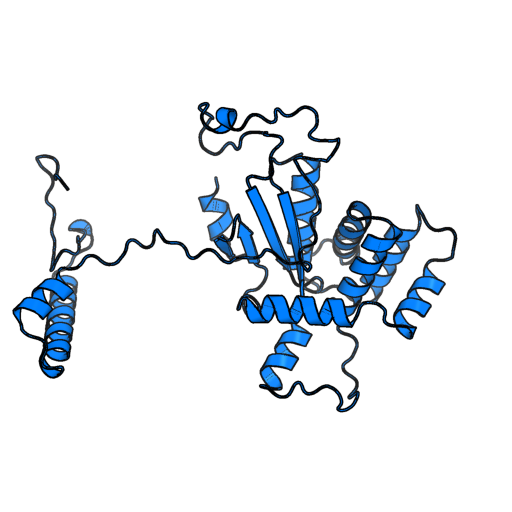12.536 18.194 1.00 83.50 179 ILE A CA 1
ATOM 1422 C C . ILE A 1 179 ? -0.017 -11.947 17.030 1.00 83.50 179 ILE A C 1
ATOM 1424 O O . ILE A 1 179 ? -1.139 -11.480 17.229 1.00 83.50 179 ILE A O 1
ATOM 1428 N N . SER A 1 180 ? 0.490 -12.063 15.798 1.00 86.31 180 SER A N 1
ATOM 1429 C CA . SER A 1 180 ? -0.206 -11.641 14.581 1.00 86.31 180 SER A CA 1
ATOM 1430 C C . SER A 1 180 ? -1.548 -12.348 14.403 1.00 86.31 180 SER A C 1
ATOM 1432 O O . SER A 1 180 ? -2.570 -11.698 14.195 1.00 86.31 180 SER A O 1
ATOM 1434 N N . SER A 1 181 ? -1.574 -13.676 14.535 1.00 85.56 181 SER A N 1
ATOM 1435 C CA . SER A 1 181 ? -2.792 -14.482 14.401 1.00 85.56 181 SER A CA 1
ATOM 1436 C C . SER A 1 181 ? -3.805 -14.151 15.500 1.00 85.56 181 SER A C 1
ATOM 1438 O O . SER A 1 181 ? -5.005 -14.044 15.228 1.00 85.56 181 SER A O 1
ATOM 1440 N N . MET A 1 182 ? -3.329 -13.895 16.724 1.00 84.38 182 MET A N 1
ATOM 1441 C CA . MET A 1 182 ? -4.167 -13.426 17.827 1.00 84.38 182 MET A CA 1
ATOM 1442 C C . MET A 1 182 ? -4.793 -12.058 17.517 1.00 84.38 182 MET A C 1
ATOM 1444 O O . MET A 1 182 ? -6.008 -11.901 17.661 1.00 84.38 182 MET A O 1
ATOM 1448 N N . ILE A 1 183 ? -4.010 -11.083 17.041 1.00 87.94 183 ILE A N 1
ATOM 1449 C CA . ILE A 1 183 ? -4.521 -9.748 16.690 1.00 87.94 183 ILE A CA 1
ATOM 1450 C C . ILE A 1 183 ? -5.546 -9.836 15.553 1.00 87.94 183 ILE A C 1
ATOM 1452 O O . ILE A 1 183 ? -6.595 -9.198 15.630 1.00 87.94 183 ILE A O 1
ATOM 1456 N N . ILE A 1 184 ? -5.297 -10.657 14.526 1.00 89.31 184 ILE A N 1
ATOM 1457 C CA . ILE A 1 184 ? -6.234 -10.858 13.407 1.00 89.31 184 ILE A CA 1
ATOM 1458 C C . ILE A 1 184 ? -7.560 -11.435 13.906 1.00 89.31 184 ILE A C 1
ATOM 1460 O O . ILE A 1 184 ? -8.628 -10.934 13.546 1.00 89.31 184 ILE A O 1
ATOM 1464 N N . ARG A 1 185 ? -7.507 -12.444 14.780 1.00 86.75 185 ARG A N 1
ATOM 1465 C CA . ARG A 1 185 ? -8.694 -13.047 15.398 1.00 86.75 185 ARG A CA 1
ATOM 1466 C C . ARG A 1 185 ? -9.510 -12.011 16.171 1.00 86.75 185 ARG A C 1
ATOM 1468 O O . ARG A 1 185 ? -10.717 -11.884 15.954 1.00 86.75 185 ARG A O 1
ATOM 1475 N N . LEU A 1 186 ? -8.853 -11.246 17.043 1.00 86.94 186 LEU A N 1
ATOM 1476 C CA . LEU A 1 186 ? -9.503 -10.195 17.832 1.00 86.94 186 LEU A CA 1
ATOM 1477 C C . LEU A 1 186 ? -10.079 -9.092 16.935 1.00 86.94 186 LEU A C 1
ATOM 1479 O O . LEU A 1 186 ? -11.194 -8.624 17.169 1.00 86.94 186 LEU A O 1
ATOM 1483 N N . PHE A 1 187 ? -9.371 -8.724 15.867 1.00 89.81 187 PHE A N 1
ATOM 1484 C CA . PHE A 1 187 ? -9.839 -7.751 14.886 1.00 89.81 187 PHE A CA 1
ATOM 1485 C C . PHE A 1 187 ? -11.122 -8.214 14.184 1.00 89.81 187 PHE A C 1
ATOM 1487 O O . PHE A 1 187 ? -12.082 -7.444 14.097 1.00 89.81 187 PHE A O 1
ATOM 1494 N N . ILE A 1 188 ? -11.167 -9.464 13.706 1.00 89.12 188 ILE A N 1
ATOM 1495 C CA . ILE A 1 188 ? -12.353 -10.035 13.048 1.00 89.12 188 ILE A CA 1
ATOM 1496 C C . ILE A 1 188 ? -13.533 -10.049 14.021 1.00 89.12 188 ILE A C 1
ATOM 1498 O O . ILE A 1 188 ? -14.620 -9.589 13.671 1.00 89.12 188 ILE A O 1
ATOM 1502 N N . TYR A 1 189 ? -13.300 -10.465 15.267 1.00 87.06 189 TYR A N 1
ATOM 1503 C CA . TYR A 1 189 ? -14.322 -10.446 16.307 1.00 87.06 189 TYR A CA 1
ATOM 1504 C C . TYR A 1 189 ? -14.881 -9.031 16.538 1.00 87.06 189 TYR A C 1
ATOM 1506 O O . TYR A 1 189 ? -16.088 -8.802 16.439 1.00 87.06 189 TYR A O 1
ATOM 1514 N N . ILE A 1 190 ? -14.024 -8.031 16.776 1.00 87.06 190 ILE A N 1
ATOM 1515 C CA . ILE A 1 190 ? -14.479 -6.645 16.988 1.00 87.06 190 ILE A CA 1
ATOM 1516 C C . ILE A 1 190 ? -15.235 -6.129 15.761 1.00 87.06 190 ILE A C 1
ATOM 1518 O O . ILE A 1 190 ? -16.246 -5.433 15.898 1.00 87.06 190 ILE A O 1
ATOM 1522 N N . LYS A 1 191 ? -14.776 -6.475 14.558 1.00 89.06 191 LYS A N 1
ATOM 1523 C CA . LYS A 1 191 ? -15.417 -6.072 13.309 1.00 89.06 191 LYS A CA 1
ATOM 1524 C C . LYS A 1 191 ? -16.842 -6.618 13.198 1.00 89.06 191 LYS A C 1
ATOM 1526 O O . LYS A 1 191 ? -17.726 -5.859 12.799 1.00 89.06 191 LYS A O 1
ATOM 1531 N N . GLU A 1 192 ? -17.068 -7.881 13.553 1.00 87.81 192 GLU A N 1
ATOM 1532 C CA . GLU A 1 192 ? -18.385 -8.526 13.485 1.00 87.81 192 GLU A CA 1
ATOM 1533 C C . GLU A 1 192 ? -19.358 -8.000 14.548 1.00 87.81 192 GLU A C 1
ATOM 1535 O O . GLU A 1 192 ? -20.513 -7.713 14.231 1.00 87.81 192 GLU A O 1
ATOM 1540 N N . TYR A 1 193 ? -18.895 -7.806 15.787 1.00 84.62 193 TYR A N 1
ATOM 1541 C CA . TYR A 1 193 ? -19.774 -7.441 16.907 1.00 84.62 193 TYR A CA 1
ATOM 1542 C C . TYR A 1 193 ? -19.919 -5.930 17.134 1.00 84.62 193 TYR A C 1
ATOM 1544 O O . TYR A 1 193 ? -20.994 -5.457 17.510 1.00 84.62 193 TYR A O 1
ATOM 1552 N N . HIS A 1 194 ? -18.857 -5.149 16.920 1.00 83.62 194 HIS A N 1
ATOM 1553 C CA . HIS A 1 194 ? -18.808 -3.716 17.251 1.00 83.62 194 HIS A CA 1
ATOM 1554 C C . HIS A 1 194 ? -18.648 -2.798 16.031 1.00 83.62 194 HIS A C 1
ATOM 1556 O O . HIS A 1 194 ? -18.908 -1.589 16.132 1.00 83.62 194 HIS A O 1
ATOM 1562 N N . GLY A 1 195 ? -18.298 -3.375 14.880 1.00 88.38 195 GLY A N 1
ATOM 1563 C CA . GLY A 1 195 ? -18.196 -2.709 13.589 1.00 88.38 195 GLY A CA 1
ATOM 1564 C C . GLY A 1 195 ? -16.761 -2.391 13.164 1.00 88.38 195 GLY A C 1
ATOM 1565 O O . GLY A 1 195 ? -15.799 -2.472 13.926 1.00 88.38 195 GLY A O 1
ATOM 1566 N N . VAL A 1 196 ? -16.624 -1.975 11.905 1.00 90.38 196 VAL A N 1
ATOM 1567 C CA . VAL A 1 196 ? -15.321 -1.765 11.254 1.00 90.38 196 VAL A CA 1
ATOM 1568 C C . VAL A 1 196 ? -14.515 -0.635 11.904 1.00 90.38 196 VAL A C 1
ATOM 1570 O O . VAL A 1 196 ? -13.331 -0.797 12.172 1.00 90.38 196 VAL A O 1
ATOM 1573 N N . LYS A 1 197 ? -15.146 0.504 12.218 1.00 89.12 197 LYS A N 1
ATOM 1574 C CA . LYS A 1 197 ? -14.439 1.679 12.766 1.00 89.12 197 LYS A CA 1
ATOM 1575 C C . LYS A 1 197 ? -13.780 1.392 14.116 1.00 89.12 197 LYS A C 1
ATOM 1577 O O . LYS A 1 197 ? -12.681 1.861 14.375 1.00 89.12 197 LYS A O 1
ATOM 1582 N N . THR A 1 198 ? -14.448 0.616 14.969 1.00 89.12 198 THR A N 1
ATOM 1583 C CA . THR A 1 198 ? -13.887 0.187 16.258 1.00 89.12 198 THR A CA 1
ATOM 1584 C C . THR A 1 198 ? -12.772 -0.830 16.079 1.00 89.12 198 THR A C 1
ATOM 1586 O O . THR A 1 198 ? -11.805 -0.770 16.824 1.00 89.12 198 THR A O 1
ATOM 1589 N N . ALA A 1 199 ? -12.864 -1.709 15.077 1.00 90.56 199 ALA A N 1
ATOM 1590 C CA . ALA A 1 199 ? -11.813 -2.680 14.781 1.00 90.56 199 ALA A CA 1
ATOM 1591 C C . ALA A 1 199 ? -10.517 -1.995 14.317 1.00 90.56 199 ALA A C 1
ATOM 1593 O O . ALA A 1 199 ? -9.436 -2.334 14.780 1.00 90.56 199 ALA A O 1
ATOM 1594 N N . PHE A 1 200 ? -10.618 -0.972 13.465 1.00 90.25 200 PHE A N 1
ATOM 1595 C CA . PHE A 1 200 ? -9.452 -0.170 13.086 1.00 90.25 200 PHE A CA 1
ATOM 1596 C C . PHE A 1 200 ? -8.917 0.664 14.255 1.00 90.25 200 PHE A C 1
ATOM 1598 O O . PHE A 1 200 ? -7.708 0.787 14.408 1.00 90.25 200 PHE A O 1
ATOM 1605 N N . LYS A 1 201 ? -9.797 1.209 15.109 1.00 89.69 201 LYS A N 1
ATOM 1606 C CA . LYS A 1 201 ? -9.361 1.945 16.304 1.00 89.69 201 LYS A CA 1
ATOM 1607 C C . LYS A 1 201 ? -8.612 1.039 17.282 1.00 89.69 201 LYS A C 1
ATOM 1609 O O . LYS A 1 201 ? -7.632 1.473 17.863 1.00 89.69 201 LYS A O 1
ATOM 1614 N N . PHE A 1 202 ? -9.041 -0.213 17.426 1.00 90.19 202 PHE A N 1
ATOM 1615 C CA . PHE A 1 202 ? -8.321 -1.219 18.203 1.00 90.19 202 PHE A CA 1
ATOM 1616 C C . PHE A 1 202 ? -6.881 -1.392 17.709 1.00 90.19 202 PHE A C 1
ATOM 1618 O O . PHE A 1 202 ? -5.967 -1.358 18.519 1.00 90.19 202 PHE A O 1
ATOM 1625 N N . LEU A 1 203 ? -6.668 -1.490 16.394 1.00 89.00 203 LEU A N 1
ATOM 1626 C CA . LEU A 1 203 ? -5.321 -1.605 15.833 1.00 89.00 203 LEU A CA 1
ATOM 1627 C C . LEU A 1 203 ? -4.446 -0.364 16.105 1.00 89.00 203 LEU A C 1
ATOM 1629 O O . LEU A 1 203 ? -3.275 -0.515 16.425 1.00 89.00 203 LEU A O 1
ATOM 1633 N N . SER A 1 204 ? -5.021 0.840 16.038 1.00 87.50 204 SER A N 1
ATOM 1634 C CA . SER A 1 204 ? -4.332 2.092 16.402 1.00 87.50 204 SER A CA 1
ATOM 1635 C C . SER A 1 204 ? -4.013 2.163 17.904 1.00 87.50 204 SER A C 1
ATOM 1637 O O . SER A 1 204 ? -2.916 2.543 18.300 1.00 87.50 204 SER A O 1
ATOM 1639 N N . ASN A 1 205 ? -4.927 1.695 18.761 1.00 86.81 205 ASN A N 1
ATOM 1640 C CA . ASN A 1 205 ? -4.697 1.632 20.205 1.00 86.81 205 ASN A CA 1
ATOM 1641 C C . ASN A 1 205 ? -3.546 0.677 20.578 1.00 86.81 205 ASN A C 1
ATOM 1643 O O . ASN A 1 205 ? -2.835 0.936 21.544 1.00 86.81 205 ASN A O 1
ATOM 1647 N N . ILE A 1 206 ? -3.345 -0.418 19.831 1.00 85.88 206 ILE A N 1
ATOM 1648 C CA . ILE A 1 206 ? -2.189 -1.307 20.051 1.00 85.88 206 ILE A CA 1
ATOM 1649 C C . ILE A 1 206 ? -0.886 -0.522 19.875 1.00 85.88 206 ILE A C 1
ATOM 1651 O O . ILE A 1 206 ? 0.019 -0.680 20.689 1.00 85.88 206 ILE A O 1
ATOM 1655 N N . HIS A 1 207 ? -0.811 0.347 18.861 1.00 82.44 207 HIS A N 1
ATOM 1656 C CA . HIS A 1 207 ? 0.362 1.189 18.637 1.00 82.44 207 HIS A CA 1
ATOM 1657 C C . HIS A 1 207 ? 0.595 2.163 19.796 1.00 82.44 207 HIS A C 1
ATOM 1659 O O . HIS A 1 207 ? 1.708 2.249 20.311 1.00 82.44 207 HIS A O 1
ATOM 1665 N N . SER A 1 208 ? -0.461 2.841 20.261 1.00 80.38 208 SER A N 1
ATOM 1666 C CA . SER A 1 208 ? -0.338 3.791 21.373 1.00 80.38 208 SER A CA 1
ATOM 1667 C C . SER A 1 208 ? 0.082 3.131 22.688 1.00 80.38 208 SER A C 1
ATOM 1669 O O . SER A 1 208 ? 0.839 3.726 23.450 1.00 80.38 208 SER A O 1
ATOM 1671 N N . GLU A 1 209 ? -0.390 1.910 22.956 1.00 74.31 209 GLU A N 1
ATOM 1672 C CA . GLU A 1 209 ? -0.018 1.151 24.158 1.00 74.31 209 GLU A CA 1
ATOM 1673 C C . GLU A 1 209 ? 1.402 0.569 24.066 1.00 74.31 209 GLU A C 1
ATOM 1675 O O . GLU A 1 209 ? 2.062 0.439 25.091 1.00 74.31 209 GLU A O 1
ATOM 1680 N N . SER A 1 210 ? 1.909 0.276 22.859 1.00 66.06 210 SER A N 1
ATOM 1681 C CA . SER A 1 210 ? 3.282 -0.222 22.649 1.00 66.06 210 SER A CA 1
ATOM 1682 C C . SER A 1 210 ? 4.396 0.824 22.851 1.00 66.06 210 SER A C 1
ATOM 1684 O O . SER A 1 210 ? 5.573 0.487 22.761 1.00 66.06 210 SER A O 1
ATOM 1686 N N . GLY A 1 211 ? 4.046 2.073 23.182 1.00 58.00 211 GLY A N 1
ATOM 1687 C CA . GLY A 1 211 ? 4.985 3.128 23.568 1.00 58.00 211 GLY A CA 1
ATOM 1688 C C . GLY A 1 211 ? 5.433 4.060 22.431 1.00 58.00 211 GLY A C 1
ATOM 1689 O O . GLY A 1 211 ? 5.553 3.676 21.273 1.00 58.00 211 GLY A O 1
ATOM 1690 N N . ASP A 1 212 ? 5.733 5.310 22.802 1.00 55.25 212 ASP A N 1
ATOM 1691 C CA . ASP A 1 212 ? 6.082 6.456 21.930 1.00 55.25 212 ASP A CA 1
ATOM 1692 C C . ASP A 1 212 ? 7.438 6.301 21.191 1.00 55.25 212 ASP A C 1
ATOM 1694 O O . ASP A 1 212 ? 7.849 7.178 20.432 1.00 55.25 212 ASP A O 1
ATOM 1698 N N . SER A 1 213 ? 8.175 5.208 21.434 1.00 53.31 213 SER A N 1
ATOM 1699 C CA . SER A 1 213 ? 9.501 4.955 20.854 1.00 53.31 213 SER A CA 1
ATOM 1700 C C . SER A 1 213 ? 9.489 4.158 19.549 1.00 53.31 213 SER A C 1
ATOM 1702 O O . SER A 1 213 ? 10.550 4.030 18.951 1.00 53.31 213 SER A O 1
ATOM 1704 N N . GLY A 1 214 ? 8.342 3.638 19.088 1.00 54.72 214 GLY A N 1
ATOM 1705 C CA . GLY A 1 214 ? 8.144 3.094 17.728 1.00 54.72 214 GLY A CA 1
ATOM 1706 C C . GLY A 1 214 ? 8.984 1.869 17.315 1.00 54.72 214 GLY A C 1
ATOM 1707 O O . GLY A 1 214 ? 8.744 1.297 16.254 1.00 54.72 214 GLY A O 1
ATOM 1708 N N . GLU A 1 215 ? 9.954 1.443 18.126 1.00 57.66 215 GLU A N 1
ATOM 1709 C CA . GLU A 1 215 ? 10.930 0.409 17.754 1.00 57.66 215 GLU A CA 1
ATOM 1710 C C . GLU A 1 215 ? 10.647 -0.975 18.357 1.00 57.66 215 GLU A C 1
ATOM 1712 O O . GLU A 1 215 ? 11.192 -1.967 17.868 1.00 57.66 215 GLU A O 1
ATOM 1717 N N . GLU A 1 216 ? 9.789 -1.080 19.376 1.00 64.62 216 GLU A N 1
ATOM 1718 C CA . GLU A 1 216 ? 9.505 -2.362 20.029 1.00 64.62 216 GLU A CA 1
ATOM 1719 C C . GLU A 1 216 ? 8.263 -3.049 19.433 1.00 64.62 216 GLU A C 1
ATOM 1721 O O . GLU A 1 216 ? 7.220 -2.416 19.244 1.00 64.62 216 GLU A O 1
ATOM 1726 N N . PRO A 1 217 ? 8.348 -4.352 19.103 1.00 69.88 217 PRO A N 1
ATOM 1727 C CA . PRO A 1 217 ? 7.198 -5.107 18.625 1.00 69.88 217 PRO A CA 1
ATOM 1728 C C . PRO A 1 217 ? 6.133 -5.239 19.731 1.00 69.88 217 PRO A C 1
ATOM 1730 O O . PRO A 1 217 ? 6.472 -5.367 20.909 1.00 69.88 217 PRO A O 1
ATOM 1733 N N . PRO A 1 218 ? 4.836 -5.258 19.378 1.00 76.12 218 PRO A N 1
ATOM 1734 C CA . PRO A 1 218 ? 3.761 -5.353 20.353 1.00 76.12 218 PRO A CA 1
ATOM 1735 C C . PRO A 1 218 ? 3.795 -6.697 21.089 1.00 76.12 218 PRO A C 1
ATOM 1737 O O . PRO A 1 218 ? 3.643 -7.764 20.498 1.00 76.12 218 PRO A O 1
ATOM 1740 N N . GLU A 1 219 ? 3.941 -6.639 22.410 1.00 78.44 219 GLU A N 1
ATOM 1741 C CA . GLU A 1 219 ? 3.746 -7.795 23.285 1.00 78.44 219 GLU A CA 1
ATOM 1742 C C . GLU A 1 219 ? 2.264 -8.137 23.537 1.00 78.44 219 GLU A C 1
ATOM 1744 O O . GLU A 1 219 ? 1.364 -7.305 23.394 1.00 78.44 219 GLU A O 1
ATOM 1749 N N . LYS A 1 220 ? 2.008 -9.370 24.005 1.00 79.94 220 LYS A N 1
ATOM 1750 C CA . LYS A 1 220 ? 0.658 -9.893 24.296 1.00 79.94 220 LYS A CA 1
ATOM 1751 C C . LYS A 1 220 ? -0.156 -8.979 25.224 1.00 79.94 220 LYS A C 1
ATOM 1753 O O . LYS A 1 220 ? -1.349 -8.779 25.004 1.00 79.94 220 LYS A O 1
ATOM 1758 N N . HIS A 1 221 ? 0.488 -8.401 26.234 1.00 78.81 221 HIS A N 1
ATOM 1759 C CA . HIS A 1 221 ? -0.179 -7.576 27.237 1.00 78.81 221 HIS A CA 1
ATOM 1760 C C . HIS A 1 221 ? -0.704 -6.245 26.663 1.00 78.81 221 HIS A C 1
ATOM 1762 O O . HIS A 1 221 ? -1.796 -5.816 27.036 1.00 78.81 221 HIS A O 1
ATOM 1768 N N . HIS A 1 222 ? 0.002 -5.639 25.698 1.00 80.62 222 HIS A N 1
ATOM 1769 C CA . HIS A 1 222 ? -0.476 -4.449 24.981 1.00 80.62 222 HIS A CA 1
ATOM 1770 C C . HIS A 1 222 ? -1.736 -4.757 24.164 1.00 80.62 222 HIS A C 1
ATOM 1772 O O . HIS A 1 222 ? -2.673 -3.962 24.119 1.00 80.62 222 HIS A O 1
ATOM 1778 N N . VAL A 1 223 ? -1.792 -5.944 23.550 1.00 80.75 223 VAL A N 1
ATOM 1779 C CA . VAL A 1 223 ? -2.952 -6.380 22.760 1.00 80.75 223 VAL A CA 1
ATOM 1780 C C . VAL A 1 223 ? -4.179 -6.592 23.650 1.00 80.75 223 VAL A C 1
ATOM 1782 O O . VAL A 1 223 ? -5.277 -6.159 23.298 1.00 80.75 223 VAL A O 1
ATOM 1785 N N . GLU A 1 224 ? -4.003 -7.226 24.811 1.00 80.19 224 GLU A N 1
ATOM 1786 C CA . GLU A 1 224 ? -5.078 -7.422 25.791 1.00 80.19 224 GLU A CA 1
ATOM 1787 C C . GLU A 1 224 ? -5.586 -6.082 26.351 1.00 80.19 224 GLU A C 1
ATOM 1789 O O . GLU A 1 224 ? -6.801 -5.875 26.426 1.00 80.19 224 GLU A O 1
ATOM 1794 N N . GLY A 1 225 ? -4.682 -5.145 26.667 1.00 78.81 225 GLY A N 1
ATOM 1795 C CA . GLY A 1 225 ? -5.024 -3.785 27.101 1.00 78.81 225 GLY A CA 1
ATOM 1796 C C . GLY A 1 225 ? -5.829 -3.019 26.048 1.00 78.81 225 GLY A C 1
ATOM 1797 O O . GLY A 1 225 ? -6.955 -2.588 26.311 1.00 78.81 225 GLY A O 1
ATOM 1798 N N . ALA A 1 226 ? -5.323 -2.962 24.812 1.00 79.12 226 ALA A N 1
ATOM 1799 C CA . ALA A 1 226 ? -6.005 -2.307 23.696 1.00 79.12 226 ALA A CA 1
ATOM 1800 C C . ALA A 1 226 ? -7.379 -2.933 23.392 1.00 79.12 226 ALA A C 1
ATOM 1802 O O . ALA A 1 226 ? -8.323 -2.230 23.011 1.00 79.12 226 ALA A O 1
ATOM 1803 N N . PHE A 1 227 ? -7.518 -4.252 23.568 1.00 80.25 227 PHE A N 1
ATOM 1804 C CA . PHE A 1 227 ? -8.784 -4.962 23.383 1.00 80.25 227 PHE A CA 1
ATOM 1805 C C . PHE A 1 227 ? -9.815 -4.574 24.442 1.00 80.25 227 PHE A C 1
ATOM 1807 O O . PHE A 1 227 ? -10.978 -4.316 24.113 1.00 80.25 227 PHE A O 1
ATOM 1814 N N . ILE A 1 228 ? -9.391 -4.499 25.706 1.00 80.19 228 ILE A N 1
ATOM 1815 C CA . ILE A 1 228 ? -10.243 -4.045 26.805 1.00 80.19 228 ILE A CA 1
ATOM 1816 C C . ILE A 1 228 ? -10.719 -2.622 26.513 1.00 80.19 228 ILE A C 1
ATOM 1818 O O . ILE A 1 228 ? -11.929 -2.390 26.496 1.00 80.19 228 ILE A O 1
ATOM 1822 N N . ASP A 1 229 ? -9.816 -1.709 26.164 1.00 79.81 229 ASP A N 1
ATOM 1823 C CA . ASP A 1 229 ? -10.147 -0.309 25.882 1.00 79.81 229 ASP A CA 1
ATOM 1824 C C . ASP A 1 229 ? -11.096 -0.128 24.695 1.00 79.81 229 ASP A C 1
ATOM 1826 O O . ASP A 1 229 ? -12.005 0.711 24.728 1.00 79.81 229 ASP A O 1
ATOM 1830 N N . ALA A 1 230 ? -10.952 -0.953 23.657 1.00 76.00 230 ALA A N 1
ATOM 1831 C CA . ALA A 1 230 ? -11.875 -0.965 22.528 1.00 76.00 230 ALA A CA 1
ATOM 1832 C C . ALA A 1 230 ? -13.296 -1.427 22.924 1.00 76.00 230 ALA A C 1
ATOM 1834 O O . ALA A 1 230 ? -14.281 -0.988 22.316 1.00 76.00 230 ALA A O 1
ATOM 1835 N N . LEU A 1 231 ? -13.419 -2.279 23.950 1.00 74.38 231 LEU A N 1
ATOM 1836 C CA . LEU A 1 231 ? -14.678 -2.861 24.435 1.00 74.38 231 LEU A CA 1
ATOM 1837 C C . LEU A 1 231 ? -15.352 -2.083 25.572 1.00 74.38 231 LEU A C 1
ATOM 1839 O O . LEU A 1 231 ? -16.582 -2.171 25.713 1.00 74.38 231 LEU A O 1
ATOM 1843 N N . LEU A 1 232 ? -14.589 -1.319 26.361 1.00 67.56 232 LEU A N 1
ATOM 1844 C CA . LEU A 1 232 ? -15.084 -0.495 27.472 1.00 67.56 232 LEU A CA 1
ATOM 1845 C C . LEU A 1 232 ? -16.298 0.385 27.109 1.00 67.56 232 LEU A C 1
ATOM 1847 O O . LEU A 1 232 ? -17.256 0.411 27.883 1.00 67.56 232 LEU A O 1
ATOM 1851 N N . PRO A 1 233 ? -16.353 1.073 25.950 1.00 63.62 233 PRO A N 1
ATOM 1852 C CA . PRO A 1 233 ? -17.469 1.971 25.660 1.00 63.62 233 PRO A CA 1
ATOM 1853 C C . PRO A 1 233 ? -18.765 1.274 25.202 1.00 63.62 233 PRO A C 1
ATOM 1855 O O . PRO A 1 233 ? -19.769 1.967 25.026 1.00 63.62 233 PRO A O 1
ATOM 1858 N N . LYS A 1 234 ? -18.780 -0.046 24.932 1.00 61.78 234 LYS A N 1
ATOM 1859 C CA . LYS A 1 234 ? -19.896 -0.686 24.191 1.00 61.78 234 LYS A CA 1
ATOM 1860 C C . LYS A 1 234 ? -20.364 -2.072 24.663 1.00 61.78 234 LYS A C 1
ATOM 1862 O O . LYS A 1 234 ? -21.310 -2.593 24.066 1.00 61.78 234 LYS A O 1
ATOM 1867 N N . SER A 1 235 ? -19.763 -2.692 25.677 1.00 55.00 235 SER A N 1
ATOM 1868 C CA . SER A 1 235 ? -20.110 -4.072 26.068 1.00 55.00 235 SER A CA 1
ATOM 1869 C C . SER A 1 235 ? -21.107 -4.161 27.240 1.00 55.00 235 SER A C 1
ATOM 1871 O O . SER A 1 235 ? -21.098 -3.354 28.164 1.00 55.00 235 SER A O 1
ATOM 1873 N N . LYS A 1 236 ? -22.008 -5.159 27.178 1.00 54.12 236 LYS A N 1
ATOM 1874 C CA . LYS A 1 236 ? -22.941 -5.550 28.263 1.00 54.12 236 LYS A CA 1
ATOM 1875 C C . LYS A 1 236 ? -22.364 -6.635 29.190 1.00 54.12 236 LYS A C 1
ATOM 1877 O O . LYS A 1 236 ? -22.959 -6.924 30.222 1.00 54.12 236 LYS A O 1
ATOM 1882 N N . SER A 1 237 ? -21.250 -7.253 28.804 1.00 56.47 237 SER A N 1
ATOM 1883 C CA . SER A 1 237 ? -20.554 -8.336 29.509 1.00 56.47 237 SER A CA 1
ATOM 1884 C C . SER A 1 237 ? -19.097 -7.944 29.756 1.00 56.47 237 SER A C 1
ATOM 1886 O O . SER A 1 237 ? -18.551 -7.191 28.947 1.00 56.47 237 SER A O 1
ATOM 1888 N N . PRO A 1 238 ? -18.453 -8.448 30.822 1.00 64.19 238 PRO A N 1
ATOM 1889 C CA . PRO A 1 238 ? -17.072 -8.100 31.125 1.00 64.19 238 PRO A CA 1
ATOM 1890 C C . PRO A 1 238 ? -16.130 -8.543 29.985 1.00 64.19 238 PRO A C 1
ATOM 1892 O O . PRO A 1 238 ? -16.240 -9.672 29.501 1.00 64.19 238 PRO A O 1
ATOM 1895 N N . PRO A 1 239 ? -15.200 -7.677 29.545 1.00 62.25 239 PRO A N 1
ATOM 1896 C CA . PRO A 1 239 ? -14.311 -7.943 28.409 1.00 62.25 239 PRO A CA 1
ATOM 1897 C C . PRO A 1 239 ? -13.334 -9.106 28.659 1.00 62.25 239 PRO A C 1
ATOM 1899 O O . PRO A 1 239 ? -12.915 -9.771 27.716 1.00 62.25 239 PRO A O 1
ATOM 1902 N N . GLN A 1 240 ? -13.034 -9.405 29.926 1.00 63.56 240 GLN A N 1
ATOM 1903 C CA . GLN A 1 240 ? -12.149 -10.503 30.337 1.00 63.56 240 GLN A CA 1
ATOM 1904 C C . GLN A 1 240 ? -12.754 -11.890 30.058 1.00 63.56 240 GLN A C 1
ATOM 1906 O O . GLN A 1 240 ? -12.050 -12.785 29.600 1.00 63.56 240 GLN A O 1
ATOM 1911 N N . ASP A 1 241 ? -14.070 -12.057 30.228 1.00 61.72 241 ASP A N 1
ATOM 1912 C CA . ASP A 1 241 ? -14.756 -13.321 29.915 1.00 61.72 241 ASP A CA 1
ATOM 1913 C C . ASP A 1 241 ? -14.807 -13.583 28.405 1.00 61.72 241 ASP A C 1
ATOM 1915 O O . ASP A 1 241 ? -14.879 -14.729 27.965 1.00 61.72 241 ASP A O 1
ATOM 1919 N N . VAL A 1 242 ? -14.792 -12.517 27.600 1.00 65.56 242 VAL A N 1
ATOM 1920 C CA . VAL A 1 242 ? -14.758 -12.609 26.138 1.00 65.56 242 VAL A CA 1
ATOM 1921 C C . VAL A 1 242 ? -13.365 -13.014 25.669 1.00 65.56 242 VAL A C 1
ATOM 1923 O O . VAL A 1 242 ? -13.263 -13.907 24.837 1.00 65.56 242 VAL A O 1
ATOM 1926 N N . LEU A 1 243 ? -12.303 -12.436 26.239 1.00 66.56 243 LEU A N 1
ATOM 1927 C CA . LEU A 1 243 ? -10.926 -12.862 25.962 1.00 66.56 243 LEU A CA 1
ATOM 1928 C C . LEU A 1 243 ? -10.722 -14.344 26.283 1.00 66.56 243 LEU A C 1
ATOM 1930 O O . LEU A 1 243 ? -10.277 -15.095 25.421 1.00 66.56 243 LEU A O 1
ATOM 1934 N N . LEU A 1 244 ? -11.156 -14.787 27.466 1.00 63.44 244 LEU A N 1
ATOM 1935 C CA . LEU A 1 244 ? -11.040 -16.188 27.877 1.00 63.44 244 LEU A CA 1
ATOM 1936 C C . LEU A 1 244 ? -11.820 -17.142 26.960 1.00 63.44 244 LEU A C 1
ATOM 1938 O O . LEU A 1 244 ? -11.345 -18.235 26.660 1.00 63.44 244 LEU A O 1
ATOM 1942 N N . LYS A 1 245 ? -12.996 -16.734 26.469 1.00 65.00 245 LYS A N 1
ATOM 1943 C CA . LYS A 1 245 ? -13.753 -17.518 25.479 1.00 65.00 245 LYS A CA 1
ATOM 1944 C C . LYS A 1 245 ? -13.070 -17.551 24.116 1.00 65.00 245 LYS A C 1
ATOM 1946 O O . LYS A 1 245 ? -13.072 -18.590 23.469 1.00 65.00 245 LYS A O 1
ATOM 1951 N N . LEU A 1 246 ? -12.468 -16.446 23.684 1.00 64.88 246 LEU A N 1
ATOM 1952 C CA . LEU A 1 246 ? -11.775 -16.363 22.397 1.00 64.88 246 LEU A CA 1
ATOM 1953 C C . LEU A 1 246 ? -10.455 -17.142 22.389 1.00 64.88 246 LEU A C 1
ATOM 1955 O O . LEU A 1 246 ? -10.107 -17.717 21.359 1.00 64.88 246 LEU A O 1
ATOM 1959 N N . GLU A 1 247 ? -9.760 -17.208 23.524 1.00 62.69 247 GLU A N 1
ATOM 1960 C CA . GLU A 1 247 ? -8.591 -18.074 23.707 1.00 62.69 247 GLU A CA 1
ATOM 1961 C C . GLU A 1 247 ? -8.972 -19.565 23.697 1.00 62.69 247 GLU A C 1
ATOM 1963 O O . GLU A 1 247 ? -8.226 -20.388 23.168 1.00 62.69 247 GLU A O 1
ATOM 1968 N N . GLN A 1 248 ? -10.146 -19.923 24.232 1.00 61.38 248 GLN A N 1
ATOM 1969 C CA . GLN A 1 248 ? -10.596 -21.318 24.330 1.00 61.38 248 GLN A CA 1
ATOM 1970 C C . GLN A 1 248 ? -11.281 -21.850 23.063 1.00 61.38 248 GLN A C 1
ATOM 1972 O O . GLN A 1 248 ? -11.025 -22.984 22.665 1.00 61.38 248 GLN A O 1
ATOM 1977 N N . GLU A 1 249 ? -12.159 -21.067 22.433 1.00 60.50 249 GLU A N 1
ATOM 1978 C CA . GLU A 1 249 ? -12.974 -21.510 21.289 1.00 60.50 249 GLU A CA 1
ATOM 1979 C C . GLU A 1 249 ? -12.304 -21.242 19.931 1.00 60.50 249 GLU A C 1
ATOM 1981 O O . GLU A 1 249 ? -12.761 -21.763 18.916 1.00 60.50 249 GLU A O 1
ATOM 1986 N N . LYS A 1 250 ? -11.239 -20.424 19.905 1.00 64.44 250 LYS A N 1
ATOM 1987 C CA . LYS A 1 250 ? -10.493 -19.993 18.706 1.00 64.44 250 LYS A CA 1
ATOM 1988 C C . LYS A 1 250 ? -11.363 -19.713 17.462 1.00 64.44 250 LYS A C 1
ATOM 1990 O O . LYS A 1 250 ? -11.047 -20.182 16.365 1.00 64.44 250 LYS A O 1
ATOM 1995 N N . PRO A 1 251 ? -12.454 -18.933 17.567 1.00 64.56 251 PRO A N 1
ATOM 1996 C CA . PRO A 1 251 ? -13.271 -18.639 16.397 1.00 64.56 251 PRO A CA 1
ATOM 1997 C C . PRO A 1 251 ? -12.465 -17.816 15.382 1.00 64.56 251 PRO A C 1
ATOM 1999 O O . PRO A 1 251 ? -11.719 -16.918 15.763 1.00 64.56 251 PRO A O 1
ATOM 2002 N N . SER A 1 252 ? -12.661 -18.075 14.088 1.00 66.88 252 SER A N 1
ATOM 2003 C CA . SER A 1 252 ? -12.016 -17.356 12.968 1.00 66.88 252 SER A CA 1
ATOM 2004 C C . SER A 1 252 ? -10.518 -17.617 12.755 1.00 66.88 252 SER A C 1
ATOM 2006 O O . SER A 1 252 ? -9.888 -16.894 11.984 1.00 66.88 252 SER A O 1
ATOM 2008 N N . GLU A 1 253 ? -9.947 -18.656 13.371 1.00 73.75 253 GLU A N 1
ATOM 2009 C CA . GLU A 1 253 ? -8.559 -19.065 13.110 1.00 73.75 253 GLU A CA 1
ATOM 2010 C C . GLU A 1 253 ? -8.349 -19.457 11.634 1.00 73.75 253 GLU A C 1
ATOM 2012 O O . GLU A 1 253 ? -7.405 -18.993 10.996 1.00 73.75 253 GLU A O 1
ATOM 2017 N N . ASP A 1 254 ? -9.298 -20.191 11.046 1.00 80.38 254 ASP A N 1
ATOM 2018 C CA . ASP A 1 254 ? -9.270 -20.553 9.621 1.00 80.38 254 ASP A CA 1
ATOM 2019 C C . ASP A 1 254 ? -9.212 -19.319 8.708 1.00 80.38 254 ASP A C 1
ATOM 2021 O O . ASP A 1 254 ? -8.491 -19.304 7.714 1.00 80.38 254 ASP A O 1
ATOM 2025 N N . VAL A 1 255 ? -9.919 -18.245 9.077 1.00 81.50 255 VAL A N 1
ATOM 2026 C CA . VAL A 1 255 ? -9.970 -17.000 8.295 1.00 81.50 255 VAL A CA 1
ATOM 2027 C C . VAL A 1 255 ? -8.632 -16.256 8.347 1.00 81.50 255 VAL A C 1
ATOM 2029 O O . VAL A 1 255 ? -8.218 -15.676 7.342 1.00 81.50 255 VAL A O 1
ATOM 2032 N N . ALA A 1 256 ? -7.941 -16.289 9.490 1.00 80.44 256 ALA A N 1
ATOM 2033 C CA . ALA A 1 256 ? -6.609 -15.702 9.650 1.00 80.44 256 ALA A CA 1
ATOM 2034 C C . ALA A 1 256 ? -5.532 -16.488 8.876 1.00 80.44 256 ALA A C 1
ATOM 2036 O O . ALA A 1 256 ? -4.634 -15.909 8.253 1.00 80.44 256 ALA A O 1
ATOM 2037 N N . HIS A 1 257 ? -5.646 -17.818 8.855 1.00 83.94 257 HIS A N 1
ATOM 2038 C CA . HIS A 1 257 ? -4.770 -18.673 8.050 1.00 83.94 257 HIS A CA 1
ATOM 2039 C C . HIS A 1 257 ? -5.029 -18.493 6.553 1.00 83.94 257 HIS A C 1
ATOM 2041 O O . HIS A 1 257 ? -4.087 -18.398 5.762 1.00 83.94 257 HIS A O 1
ATOM 2047 N N . ASP A 1 258 ? -6.292 -18.377 6.147 1.00 86.69 258 ASP A N 1
ATOM 2048 C CA . ASP A 1 258 ? -6.671 -18.164 4.751 1.00 86.69 258 ASP A CA 1
ATOM 2049 C C . ASP A 1 258 ? -6.267 -16.775 4.233 1.00 86.69 258 ASP A C 1
ATOM 2051 O O . ASP A 1 258 ? -5.804 -16.669 3.091 1.00 86.69 258 ASP A O 1
ATOM 2055 N N . SER A 1 259 ? -6.328 -15.724 5.064 1.00 86.25 259 SER A N 1
ATOM 2056 C CA . SER A 1 259 ? -5.800 -14.401 4.695 1.00 86.25 259 SER A CA 1
ATOM 2057 C C . SER A 1 259 ? -4.286 -14.440 4.476 1.00 86.25 259 SER A C 1
ATOM 2059 O O . SER A 1 259 ? -3.785 -13.888 3.493 1.00 86.25 259 SER A O 1
ATOM 2061 N N . SER A 1 260 ? -3.563 -15.176 5.320 1.00 86.88 260 SER A N 1
ATOM 2062 C CA . SER A 1 260 ? -2.114 -15.351 5.196 1.00 86.88 260 SER A CA 1
ATOM 2063 C C . SER A 1 260 ? -1.740 -16.169 3.952 1.00 86.88 260 SER A C 1
ATOM 2065 O O . SER A 1 260 ? -0.854 -15.777 3.189 1.00 86.88 260 SER A O 1
ATOM 2067 N N . ARG A 1 261 ? -2.485 -17.242 3.650 1.00 87.50 261 ARG A N 1
ATOM 2068 C CA . ARG A 1 261 ? -2.348 -18.003 2.392 1.00 87.50 261 ARG A CA 1
ATOM 2069 C C . ARG A 1 261 ? -2.646 -17.150 1.162 1.00 87.50 261 ARG A C 1
ATOM 2071 O O . ARG A 1 261 ? -2.013 -17.334 0.124 1.00 87.50 261 ARG A O 1
ATOM 2078 N N . PHE A 1 262 ? -3.613 -16.238 1.246 1.00 88.00 262 PHE A N 1
ATOM 2079 C CA . PHE A 1 262 ? -3.924 -15.317 0.156 1.00 88.00 262 PHE A CA 1
ATOM 2080 C C . PHE A 1 262 ? -2.744 -14.380 -0.132 1.00 88.00 262 PHE A C 1
ATOM 2082 O O . PHE A 1 262 ? -2.341 -14.263 -1.287 1.00 88.00 262 PHE A O 1
ATOM 2089 N N . VAL A 1 263 ? -2.133 -13.787 0.898 1.00 87.38 263 VAL A N 1
ATOM 2090 C CA . VAL A 1 263 ? -0.934 -12.940 0.742 1.00 87.38 263 VAL A CA 1
ATOM 2091 C C . VAL A 1 263 ? 0.256 -13.735 0.198 1.00 87.38 263 VAL A C 1
ATOM 2093 O O . VAL A 1 263 ? 0.958 -13.249 -0.692 1.00 87.38 263 VAL A O 1
ATOM 2096 N N . PHE A 1 264 ? 0.439 -14.977 0.653 1.00 87.19 264 PHE A N 1
ATOM 2097 C CA . PHE A 1 264 ? 1.465 -15.875 0.121 1.00 87.19 264 PHE A CA 1
ATOM 2098 C C . PHE A 1 264 ? 1.269 -16.150 -1.379 1.00 87.19 264 PHE A C 1
ATOM 2100 O O . PHE A 1 264 ? 2.202 -15.995 -2.163 1.00 87.19 264 PHE A O 1
ATOM 2107 N N . LYS A 1 265 ? 0.034 -16.446 -1.815 1.00 86.75 265 LYS A N 1
ATOM 2108 C CA . LYS A 1 265 ? -0.303 -16.631 -3.242 1.00 86.75 265 LYS A CA 1
ATOM 2109 C C . LYS A 1 265 ? -0.035 -15.390 -4.096 1.00 86.75 265 LYS A C 1
ATOM 2111 O O . LYS A 1 265 ? 0.260 -15.530 -5.280 1.00 86.75 265 LYS A O 1
ATOM 2116 N N . LEU A 1 266 ? -0.144 -14.192 -3.521 1.00 84.81 266 LEU A N 1
ATOM 2117 C CA . LEU A 1 266 ? 0.181 -12.941 -4.213 1.00 84.81 266 LEU A CA 1
ATOM 2118 C C . LEU A 1 266 ? 1.696 -12.705 -4.353 1.00 84.81 266 LEU A C 1
ATOM 2120 O O . LEU A 1 266 ? 2.094 -11.800 -5.082 1.00 84.81 266 LEU A O 1
ATOM 2124 N N . GLY A 1 267 ? 2.540 -13.486 -3.669 1.00 83.19 267 GLY A N 1
ATOM 2125 C CA . GLY A 1 267 ? 3.997 -13.313 -3.678 1.00 83.19 267 GLY A CA 1
ATOM 2126 C C . GLY A 1 267 ? 4.472 -12.061 -2.931 1.00 83.19 267 GLY A C 1
ATOM 2127 O O . GLY A 1 267 ? 5.591 -11.600 -3.147 1.00 83.19 267 GLY A O 1
ATOM 2128 N N . LEU A 1 268 ? 3.624 -11.492 -2.067 1.00 80.19 268 LEU A N 1
ATOM 2129 C CA . LEU A 1 268 ? 3.900 -10.247 -1.337 1.00 80.19 268 LEU A CA 1
ATOM 2130 C C . LEU A 1 268 ? 4.412 -10.482 0.091 1.00 80.19 268 LEU A C 1
ATOM 2132 O O . LEU A 1 268 ? 4.722 -9.523 0.787 1.00 80.19 268 LEU A O 1
ATOM 2136 N N . ALA A 1 269 ? 4.559 -11.742 0.505 1.00 69.94 269 ALA A N 1
ATOM 2137 C CA . ALA A 1 269 ? 5.006 -12.111 1.847 1.00 69.94 269 ALA A CA 1
ATOM 2138 C C . ALA A 1 269 ? 6.437 -11.647 2.178 1.00 69.94 269 ALA A C 1
ATOM 2140 O O . ALA A 1 269 ? 6.695 -11.193 3.288 1.00 69.94 269 ALA A O 1
ATOM 2141 N N . ASN A 1 270 ? 7.349 -11.684 1.199 1.00 69.25 270 ASN A N 1
ATOM 2142 C CA . ASN A 1 270 ? 8.762 -11.315 1.386 1.00 69.25 270 ASN A CA 1
ATOM 2143 C C . ASN A 1 270 ? 9.006 -9.805 1.512 1.00 69.25 270 ASN A C 1
ATOM 2145 O O . ASN A 1 270 ? 10.142 -9.363 1.693 1.00 69.25 270 ASN A O 1
ATOM 2149 N N . ARG A 1 271 ? 7.965 -8.985 1.353 1.00 68.19 271 ARG A N 1
ATOM 2150 C CA . ARG A 1 271 ? 8.071 -7.528 1.374 1.00 68.19 271 ARG A CA 1
ATOM 2151 C C . ARG A 1 271 ? 7.509 -7.012 2.698 1.00 68.19 271 ARG A C 1
ATOM 2153 O O . ARG A 1 271 ? 6.329 -7.185 2.980 1.00 68.19 271 ARG A O 1
ATOM 2160 N N . LYS A 1 272 ? 8.350 -6.348 3.497 1.00 68.31 272 LYS A N 1
ATOM 2161 C CA . LYS A 1 272 ? 7.936 -5.705 4.755 1.00 68.31 272 LYS A CA 1
ATOM 2162 C C . LYS A 1 272 ? 6.962 -4.562 4.443 1.00 68.31 272 LYS A C 1
ATOM 2164 O O . LYS A 1 272 ? 7.401 -3.569 3.880 1.00 68.31 272 LYS A O 1
ATOM 2169 N N . CYS A 1 273 ? 5.681 -4.723 4.780 1.00 76.75 273 CYS A N 1
ATOM 2170 C CA . CYS A 1 273 ? 4.577 -3.776 4.544 1.00 76.75 273 CYS A CA 1
ATOM 2171 C C . CYS A 1 273 ? 4.469 -3.249 3.100 1.00 76.75 273 CYS A C 1
ATOM 2173 O O . CYS A 1 273 ? 5.258 -2.417 2.648 1.00 76.75 273 CYS A O 1
ATOM 2175 N N . CYS A 1 274 ? 3.433 -3.669 2.377 1.00 86.38 274 CYS A N 1
ATOM 2176 C CA . CYS A 1 274 ? 3.189 -3.192 1.014 1.00 86.38 274 CYS A CA 1
ATOM 2177 C C . CYS A 1 274 ? 1.926 -2.346 0.929 1.00 86.38 274 CYS A C 1
ATOM 2179 O O . CYS A 1 274 ? 0.895 -2.694 1.505 1.00 86.38 274 CYS A O 1
ATOM 2181 N N . LEU A 1 275 ? 1.979 -1.294 0.113 1.00 89.56 275 LEU A N 1
ATOM 2182 C CA . LEU A 1 275 ? 0.804 -0.548 -0.319 1.00 89.56 275 LEU A CA 1
ATOM 2183 C C . LEU A 1 275 ? 0.437 -0.960 -1.748 1.00 89.56 275 LEU A C 1
ATOM 2185 O O . LEU A 1 275 ? 1.235 -0.830 -2.672 1.00 89.56 275 LEU A O 1
ATOM 2189 N N . LEU A 1 276 ? -0.798 -1.409 -1.944 1.00 90.00 276 LEU A N 1
ATOM 2190 C CA . LEU A 1 276 ? -1.401 -1.608 -3.254 1.00 90.00 276 LEU A CA 1
ATOM 2191 C C . LEU A 1 276 ? -2.284 -0.411 -3.606 1.00 90.00 276 LEU A C 1
ATOM 2193 O O . LEU A 1 276 ? -3.394 -0.277 -3.087 1.00 90.00 276 LEU A O 1
ATOM 2197 N N . LEU A 1 277 ? -1.825 0.436 -4.526 1.00 90.62 277 LEU A N 1
ATOM 2198 C CA . LEU A 1 277 ? -2.616 1.549 -5.054 1.00 90.62 277 LEU A CA 1
ATOM 2199 C C . LEU A 1 277 ? -3.194 1.164 -6.416 1.00 90.62 277 LEU A C 1
ATOM 2201 O O . LEU A 1 277 ? -2.476 1.096 -7.414 1.00 90.62 277 LEU A O 1
ATOM 2205 N N . ASN A 1 278 ? -4.497 0.884 -6.478 1.00 90.19 278 ASN A N 1
ATOM 2206 C CA . ASN A 1 278 ? -5.160 0.386 -7.694 1.00 90.19 278 ASN A CA 1
ATOM 2207 C C . ASN A 1 278 ? -4.410 -0.801 -8.348 1.00 90.19 278 ASN A C 1
ATOM 2209 O O . ASN A 1 278 ? -4.352 -0.925 -9.573 1.00 90.19 278 ASN A O 1
ATOM 2213 N N . GLY A 1 279 ? -3.818 -1.661 -7.514 1.00 85.62 279 GLY A N 1
ATOM 2214 C CA . GLY A 1 279 ? -3.075 -2.854 -7.923 1.00 85.62 279 GLY A CA 1
ATOM 2215 C C . GLY A 1 279 ? -1.594 -2.614 -8.210 1.00 85.62 279 GLY A C 1
ATOM 2216 O O . GLY A 1 279 ? -0.870 -3.581 -8.416 1.00 85.62 279 GLY A O 1
ATOM 2217 N N . LEU A 1 280 ? -1.120 -1.366 -8.206 1.00 88.50 280 LEU A N 1
ATOM 2218 C CA . LEU A 1 280 ? 0.310 -1.066 -8.255 1.00 88.50 280 LEU A CA 1
ATOM 2219 C C . LEU A 1 280 ? 0.936 -1.311 -6.888 1.00 88.50 280 LEU A C 1
ATOM 2221 O O . LEU A 1 280 ? 0.436 -0.803 -5.886 1.00 88.50 280 LEU A O 1
ATOM 2225 N N . VAL A 1 281 ? 2.023 -2.076 -6.868 1.00 86.81 281 VAL A N 1
ATOM 2226 C CA . VAL A 1 281 ? 2.751 -2.410 -5.644 1.00 86.81 281 VAL A CA 1
ATOM 2227 C C . VAL A 1 281 ? 3.756 -1.311 -5.335 1.00 86.81 281 VAL A C 1
ATOM 2229 O O . VAL A 1 281 ? 4.685 -1.079 -6.107 1.00 86.81 281 VAL A O 1
ATOM 2232 N N . TYR A 1 282 ? 3.582 -0.671 -4.188 1.00 83.88 282 TYR A N 1
ATOM 2233 C CA . TYR A 1 282 ? 4.543 0.243 -3.595 1.00 83.88 282 TYR A CA 1
ATOM 2234 C C . TYR A 1 282 ? 5.167 -0.433 -2.379 1.00 83.88 282 TYR A C 1
ATOM 2236 O O . TYR A 1 282 ? 4.466 -0.923 -1.490 1.00 83.88 282 TYR A O 1
ATOM 2244 N N . ASN A 1 283 ? 6.496 -0.469 -2.365 1.00 72.31 283 ASN A N 1
ATOM 2245 C CA . ASN A 1 283 ? 7.256 -0.930 -1.212 1.00 72.31 283 ASN A CA 1
ATOM 2246 C C . ASN A 1 283 ? 7.386 0.220 -0.208 1.00 72.31 283 ASN A C 1
ATOM 2248 O O . ASN A 1 283 ? 7.445 1.381 -0.605 1.00 72.31 283 ASN A O 1
ATOM 2252 N N . SER A 1 284 ? 7.500 -0.119 1.072 1.00 61.59 284 SER A N 1
ATOM 2253 C CA . SER A 1 284 ? 7.774 0.802 2.183 1.00 61.59 284 SER A CA 1
ATOM 2254 C C . SER A 1 284 ? 9.145 1.498 2.122 1.00 61.59 284 SER A C 1
ATOM 2256 O O . SER A 1 284 ? 9.442 2.322 2.981 1.00 61.59 284 SER A O 1
ATOM 2258 N N . ASN A 1 285 ? 9.979 1.228 1.108 1.00 48.50 285 ASN A N 1
ATOM 2259 C CA . ASN A 1 285 ? 11.209 1.990 0.904 1.00 48.50 285 ASN A CA 1
ATOM 2260 C C . ASN A 1 285 ? 10.864 3.434 0.498 1.00 48.50 285 ASN A C 1
ATOM 2262 O O . ASN A 1 285 ? 10.094 3.659 -0.437 1.00 48.50 285 ASN A O 1
ATOM 2266 N N . GLU A 1 286 ? 11.481 4.383 1.201 1.00 42.25 286 GLU A N 1
ATOM 2267 C CA . GLU A 1 286 ? 11.259 5.840 1.257 1.00 42.25 286 GLU A CA 1
ATOM 2268 C C . GLU A 1 286 ? 11.082 6.589 -0.087 1.00 42.25 286 GLU A C 1
ATOM 2270 O O . GLU A 1 286 ? 10.635 7.734 -0.114 1.00 42.25 286 GLU A O 1
ATOM 2275 N N . GLU A 1 287 ? 11.354 5.960 -1.228 1.00 35.81 287 GLU A N 1
ATOM 2276 C CA . GLU A 1 287 ? 11.243 6.562 -2.562 1.00 35.81 287 GLU A CA 1
ATOM 2277 C C . GLU A 1 287 ? 9.797 6.674 -3.092 1.00 35.81 287 GLU A C 1
ATOM 2279 O O . GLU A 1 287 ? 9.546 7.376 -4.076 1.00 35.81 287 GLU A O 1
ATOM 2284 N N . ALA A 1 288 ? 8.819 6.016 -2.456 1.00 38.12 288 ALA A N 1
ATOM 2285 C CA . ALA A 1 288 ? 7.419 6.062 -2.893 1.00 38.12 288 ALA A CA 1
ATOM 2286 C C . ALA A 1 288 ? 6.679 7.349 -2.477 1.00 38.12 288 ALA A C 1
ATOM 2288 O O . ALA A 1 288 ? 5.788 7.799 -3.198 1.00 38.12 288 ALA A O 1
ATOM 2289 N N . LEU A 1 289 ? 7.052 7.965 -1.349 1.00 36.50 289 LEU A N 1
ATOM 2290 C CA . LEU A 1 289 ? 6.406 9.191 -0.858 1.00 36.50 289 LEU A CA 1
ATOM 2291 C C . LEU A 1 289 ? 6.868 10.437 -1.627 1.00 36.50 289 LEU A C 1
ATOM 2293 O O . LEU A 1 289 ? 6.082 11.359 -1.827 1.00 36.50 289 LEU A O 1
ATOM 2297 N N . VAL A 1 290 ? 8.112 10.443 -2.118 1.00 33.03 290 VAL A N 1
ATOM 2298 C CA . VAL A 1 290 ? 8.693 11.581 -2.855 1.00 33.03 290 VAL A CA 1
ATOM 2299 C C . VAL A 1 290 ? 8.153 11.674 -4.285 1.00 33.03 290 VAL A C 1
ATOM 2301 O O . VAL A 1 290 ? 7.989 12.768 -4.812 1.00 33.03 290 VAL A O 1
ATOM 2304 N N . ASN A 1 291 ? 7.805 10.544 -4.904 1.00 30.66 291 ASN A N 1
ATOM 2305 C CA . ASN A 1 291 ? 7.293 10.511 -6.279 1.00 30.66 291 ASN A CA 1
ATOM 2306 C C . ASN A 1 291 ? 5.770 10.731 -6.388 1.00 30.66 291 ASN A C 1
ATOM 2308 O O . ASN A 1 291 ? 5.223 10.703 -7.491 1.00 30.66 291 ASN A O 1
ATOM 2312 N N . ALA A 1 292 ? 5.086 10.930 -5.257 1.00 31.19 292 ALA A N 1
ATOM 2313 C CA . ALA A 1 292 ? 3.655 11.223 -5.185 1.00 31.19 292 ALA A CA 1
ATOM 2314 C C . ALA A 1 292 ? 3.340 12.689 -4.809 1.00 31.19 292 ALA A C 1
ATOM 2316 O O . ALA A 1 292 ? 2.160 13.028 -4.692 1.00 31.19 292 ALA A O 1
ATOM 2317 N N . ALA A 1 293 ? 4.365 13.534 -4.629 1.00 27.88 293 ALA A N 1
ATOM 2318 C CA . ALA A 1 293 ? 4.250 14.967 -4.341 1.00 27.88 293 ALA A CA 1
ATOM 2319 C C . ALA A 1 293 ? 4.439 15.830 -5.599 1.00 27.88 293 ALA A C 1
ATOM 2321 O O . ALA A 1 293 ? 5.359 15.535 -6.395 1.00 27.88 293 ALA A O 1
#

Foldseek 3Di:
DDDDPPDDWDDDLQRTDDPVPDDPVNVVVVVVVLVVVLVVVVVVVDDSVVSSVVSSDDDDPPVPQDFDDPDDPLKQWLDQLQPDPVNPVAAQDPCVQVDDDDPLDDDSHSDAPKEKEKEAQLQALVRLVVLVVVVVCVVVVPNHIYIYRYAALVLVVVDVVVPPPPDPDDDDPDPPPRPSLVLVLLLVVCCVPVRNNLSSQLSNQLNVLQDPPSPDGRDPVSSLVSSQVSCVVPDPDRSVVVVVCCVVVVPCSVVRSVSNVSCVVSVNSVAHMWIRISRRTDGPPPPVVVVSD

Organism: Opuntia streptacantha (NCBI:txid393608)

pLDDT: mean 79.39, std 15.05, range [27.88, 94.56]

Radius of gyration: 26.14 Å; chains: 1; bounding box: 58×56×72 Å

Sequence (293 aa):
RMVPPGKSLMALNGALINIEDIDLYRLFDLVHQDLSLADQLSKVKIPGDTIRSLLSTSPPSESSTLRIDFRSSHVHYLNNLEEDSMYKRWRSNVNEILMPTFPGQLRYIRKNLFHAVYIIDPATTCGLEAIDMIMNLYENQFPMRFGVILYSTTFIESLEKNGDEINASSSASAVEEDISSMIIRLFIYIKEYHGVKTAFKFLSNIHSESGDSGEEPPEKHHVEGAFIDALLPKSKSPPQDVLLKLEQEKPSEDVAHDSSRFVFKLGLANRKCCLLLNGLVYNSNEEALVNAA